Protein AF-A0A5J5CGX6-F1 (afdb_monomer_lite)

Secondary structure (DSSP, 8-state):
------S-TTEEEEEE-SSTT-EE-TT-------------S-S-EEEEE--SHHHHHHHHHHHHH-TT-EEEEEESSSSS-THHHH------TT--S------TTTTSTT---HHHHHHHHTT-GGGTT------SSEEEEE--SHHHHHHHHHHHS-HHHHTTSS--HHHHHHHHT----EEEEE-SS-GGG--PPP-

Sequence (199 aa):
MSGHKMMFSGLKLWTKGRSSHAWINPFHNGRNGRGKASFSTRSPKVCIVGSGPAAFYTAQSLLKARQDVEVDLYERLPVPFGLVRFGVAPDHPEVKGNRSMGVPGEDLAGVYSAKDFVGWYNGLPSCRELSPDLSCETAVILGQGNVALDVARVLLSPIDILKKTDITQPALEALAESRVRRVLVVGRRGPMQVACTIK

Radius of gyration: 21.14 Å; chains: 1; bounding box: 53×50×61 Å

pLDDT: mean 74.1, std 19.58, range [27.45, 97.81]

InterPro domains:
  IPR036188 FAD/NAD(P)-binding domain superfamily [G3DSA:3.50.50.60] (82-199)
  IPR036188 FAD/NAD(P)-binding domain superfamily [SSF51905] (37-97)
  IPR036188 FAD/NAD(P)-binding domain superfamily [SSF51905] (98-199)
  IPR055275 Ferredoxin-NADP reductase-like [PTHR48467] (97-199)

Structure (mmCIF, N/CA/C/O backbone):
data_AF-A0A5J5CGX6-F1
#
_entry.id   AF-A0A5J5CGX6-F1
#
loop_
_atom_site.group_PDB
_atom_site.id
_atom_site.type_symbol
_atom_site.label_atom_id
_atom_site.label_alt_id
_atom_site.label_comp_id
_atom_site.label_asym_id
_atom_site.label_entity_id
_atom_site.label_seq_id
_atom_site.pdbx_PDB_ins_code
_atom_site.Cartn_x
_atom_site.Cartn_y
_atom_site.Cartn_z
_atom_site.occupancy
_atom_site.B_iso_or_equiv
_atom_site.auth_seq_id
_atom_site.auth_comp_id
_atom_site.auth_asym_id
_atom_site.auth_atom_id
_atom_site.pdbx_PDB_model_num
ATOM 1 N N . MET A 1 1 ? -33.792 20.576 7.437 1.00 31.97 1 MET A N 1
ATOM 2 C CA . MET A 1 1 ? -33.132 19.310 7.044 1.00 31.97 1 MET A CA 1
ATOM 3 C C . MET A 1 1 ? -32.108 18.969 8.113 1.00 31.97 1 MET A C 1
ATOM 5 O O . MET A 1 1 ? -31.345 19.838 8.509 1.00 31.97 1 MET A O 1
ATOM 9 N N . SER A 1 2 ? -32.227 17.768 8.674 1.00 29.77 2 SER A N 1
ATOM 10 C CA . SER A 1 2 ? -31.615 17.315 9.929 1.00 29.77 2 SER A CA 1
ATOM 11 C C . SER A 1 2 ? -30.082 17.338 9.894 1.00 29.77 2 SER A C 1
ATOM 13 O O . SER A 1 2 ? -29.474 16.706 9.034 1.00 29.77 2 SER A O 1
ATOM 15 N N . GLY A 1 3 ? -29.462 18.057 10.833 1.00 27.45 3 GLY A N 1
ATOM 16 C CA . GLY A 1 3 ? -28.023 17.999 11.069 1.00 27.45 3 GLY A CA 1
ATOM 17 C C . GLY A 1 3 ? -27.669 16.731 11.841 1.00 27.45 3 GLY A C 1
ATOM 18 O O . GLY A 1 3 ? -28.131 16.536 12.966 1.00 27.45 3 GLY A O 1
ATOM 19 N N . HIS A 1 4 ? -26.834 15.871 11.257 1.00 28.92 4 HIS A N 1
ATOM 20 C CA . HIS A 1 4 ? -26.222 14.756 11.974 1.00 28.92 4 HIS A CA 1
ATOM 21 C C . HIS A 1 4 ? -25.326 15.293 13.100 1.00 28.92 4 HIS A C 1
ATOM 23 O O . HIS A 1 4 ? -24.170 15.658 12.900 1.00 28.92 4 HIS A O 1
ATOM 29 N N . LYS A 1 5 ? -25.878 15.338 14.313 1.00 29.94 5 LYS A N 1
ATOM 30 C CA . LYS A 1 5 ? -25.134 15.521 15.559 1.00 29.94 5 LYS A CA 1
ATOM 31 C C . LYS A 1 5 ? -24.225 14.295 15.726 1.00 29.94 5 LYS A C 1
ATOM 33 O O . LYS A 1 5 ? -24.731 13.182 15.853 1.00 29.94 5 LYS A O 1
ATOM 38 N N . MET A 1 6 ? -22.903 14.476 15.661 1.00 32.50 6 MET A N 1
ATOM 39 C CA . MET A 1 6 ? -21.942 13.380 15.857 1.00 32.50 6 MET A CA 1
ATOM 40 C C . MET A 1 6 ? -22.220 12.648 17.182 1.00 32.50 6 MET A C 1
ATOM 42 O O . MET A 1 6 ? -22.279 13.273 18.239 1.00 32.50 6 MET A O 1
ATOM 46 N N . MET A 1 7 ? -22.374 11.322 17.119 1.00 38.66 7 MET A N 1
ATOM 47 C CA . MET A 1 7 ? -22.783 10.423 18.214 1.00 38.66 7 MET A CA 1
ATOM 48 C C . MET A 1 7 ? -21.702 10.156 19.291 1.00 38.66 7 MET A C 1
ATOM 50 O O . MET A 1 7 ? -21.688 9.085 19.888 1.00 38.66 7 MET A O 1
ATOM 54 N N . PHE A 1 8 ? -20.778 11.083 19.562 1.00 50.69 8 PHE A N 1
ATOM 55 C CA . PHE A 1 8 ? -19.625 10.809 20.439 1.00 50.69 8 PHE A CA 1
ATOM 56 C C . PHE A 1 8 ? -19.404 11.880 21.517 1.00 50.69 8 PHE A C 1
ATOM 58 O O . PHE A 1 8 ? -18.313 12.436 21.643 1.00 50.69 8 PHE A O 1
ATOM 65 N N . SER A 1 9 ? -20.424 12.184 22.324 1.00 52.06 9 SER A N 1
ATOM 66 C CA . SER A 1 9 ? -20.197 12.922 23.574 1.00 52.06 9 SER A CA 1
ATOM 67 C C . SER A 1 9 ? -19.372 12.049 24.531 1.00 52.06 9 SER A C 1
ATOM 69 O O . SER A 1 9 ? -19.852 10.999 24.942 1.00 52.06 9 SER A O 1
ATOM 71 N N . GLY A 1 10 ? -18.141 12.460 24.856 1.00 58.56 10 GLY A N 1
ATOM 72 C CA . GLY A 1 10 ? -17.255 11.755 25.804 1.00 58.56 10 GLY A CA 1
ATOM 73 C C . GLY A 1 10 ? -15.971 11.159 25.208 1.00 58.56 10 GLY A C 1
ATOM 74 O O . GLY A 1 10 ? -15.109 10.712 25.961 1.00 58.56 10 GLY A O 1
ATOM 75 N N . LEU A 1 11 ? -15.807 11.195 23.879 1.00 67.12 11 LEU A N 1
ATOM 76 C CA . LEU A 1 11 ? -14.600 10.731 23.188 1.00 67.12 11 LEU A CA 1
ATOM 77 C C . LEU A 1 11 ? -13.639 11.895 22.918 1.00 67.12 11 LEU A C 1
ATOM 79 O O . LEU A 1 11 ? -14.036 12.894 22.314 1.00 67.12 11 LEU A O 1
ATOM 83 N N . LYS A 1 12 ? -12.363 11.758 23.287 1.00 81.44 12 LYS A N 1
ATOM 84 C CA . LYS A 1 12 ? -11.302 12.692 22.875 1.00 81.44 12 LYS A CA 1
ATOM 85 C C . LYS A 1 12 ? -10.223 11.923 22.121 1.00 81.44 12 LYS A C 1
ATOM 87 O O . LYS A 1 12 ? -9.732 10.907 22.597 1.00 81.44 12 LYS A O 1
ATOM 92 N N . LEU A 1 13 ? -9.853 12.399 20.936 1.00 71.56 13 LEU A N 1
ATOM 93 C CA . LEU A 1 13 ? -8.743 11.848 20.160 1.00 71.56 13 LEU A CA 1
ATOM 94 C C . LEU A 1 13 ? -7.539 12.774 20.303 1.00 71.56 13 LEU A C 1
ATOM 96 O O . LEU A 1 13 ? -7.670 13.981 20.138 1.00 71.56 13 LEU A O 1
ATOM 100 N N . TRP A 1 14 ? -6.371 12.200 20.541 1.00 74.25 14 TRP A N 1
ATOM 101 C CA . TRP A 1 14 ? -5.095 12.886 20.647 1.00 74.25 14 TRP A CA 1
ATOM 102 C C . TRP A 1 14 ? -4.144 12.325 19.592 1.00 74.25 14 TRP A C 1
ATOM 104 O O . TRP A 1 14 ? -3.869 11.129 19.578 1.00 74.25 14 TRP A O 1
ATOM 114 N N . THR A 1 15 ? -3.631 13.174 18.707 1.00 62.50 15 THR A N 1
ATOM 115 C CA . THR A 1 15 ? -2.651 12.802 17.679 1.00 62.50 15 THR A CA 1
ATOM 116 C C . THR A 1 15 ? -1.306 13.467 17.957 1.00 62.50 15 THR A C 1
ATOM 118 O O . THR A 1 15 ? -1.224 14.489 18.651 1.00 62.50 15 THR A O 1
ATOM 121 N N . LYS A 1 16 ? -0.216 12.891 17.443 1.00 66.69 16 LYS A N 1
ATOM 122 C CA . LYS A 1 16 ? 1.119 13.484 17.598 1.00 66.69 16 LYS A CA 1
ATOM 123 C C . LYS A 1 16 ? 1.244 14.772 16.769 1.00 66.69 16 LYS A C 1
ATOM 125 O O . LYS A 1 16 ? 1.042 14.759 15.554 1.00 66.69 16 LYS A O 1
ATOM 130 N N . GLY A 1 17 ? 1.604 15.878 17.422 1.00 54.25 17 GLY A N 1
ATOM 131 C CA . GLY A 1 17 ? 1.896 17.159 16.779 1.00 54.25 17 GLY A CA 1
ATOM 132 C C . GLY A 1 17 ? 3.245 17.180 16.051 1.00 54.25 17 GLY A C 1
ATOM 133 O O . GLY A 1 17 ? 4.057 16.265 16.176 1.00 54.25 17 GLY A O 1
ATOM 134 N N . ARG A 1 18 ? 3.512 18.253 15.287 1.00 48.41 18 ARG A N 1
ATOM 135 C CA . ARG A 1 18 ? 4.768 18.415 14.520 1.00 48.41 18 ARG A CA 1
ATOM 136 C C . ARG A 1 18 ? 6.030 18.484 15.399 1.00 48.41 18 ARG A C 1
ATOM 138 O O . ARG A 1 18 ? 7.116 18.226 14.897 1.00 48.41 18 ARG A O 1
ATOM 145 N N . SER A 1 19 ? 5.906 18.795 16.690 1.00 45.09 19 SER A N 1
ATOM 146 C CA . SER A 1 19 ? 7.000 18.753 17.667 1.00 45.09 19 SER A CA 1
ATOM 147 C C . SER A 1 19 ? 6.942 17.464 18.496 1.00 45.09 19 SER A C 1
ATOM 149 O O . SER A 1 19 ? 5.875 17.011 18.905 1.00 45.09 19 SER A O 1
ATOM 151 N N . SER A 1 20 ? 8.105 16.867 18.767 1.00 48.84 20 SER A N 1
ATOM 152 C CA . SER A 1 20 ? 8.271 15.530 19.367 1.00 48.84 20 SER A CA 1
ATOM 153 C C . SER A 1 20 ? 7.622 15.320 20.746 1.00 48.84 20 SER A C 1
ATOM 155 O O . SER A 1 20 ? 7.517 14.173 21.172 1.00 48.84 20 SER A O 1
ATOM 157 N N . HIS A 1 21 ? 7.139 16.382 21.401 1.00 46.12 21 HIS A N 1
ATOM 158 C CA . HIS A 1 21 ? 6.630 16.369 22.777 1.00 46.12 21 HIS A CA 1
ATOM 159 C C . HIS A 1 21 ? 5.179 16.873 22.938 1.00 46.12 21 HIS A C 1
ATOM 161 O O . HIS A 1 21 ? 4.711 16.993 24.068 1.00 46.12 21 HIS A O 1
ATOM 167 N N . ALA A 1 22 ? 4.454 17.180 21.853 1.00 53.59 22 ALA A N 1
ATOM 168 C CA . ALA A 1 22 ? 3.103 17.747 21.938 1.00 53.59 22 ALA A CA 1
ATOM 169 C C . ALA A 1 22 ? 2.030 16.813 21.350 1.00 53.59 22 ALA A C 1
ATOM 171 O O . ALA A 1 22 ? 2.110 16.413 20.189 1.00 53.59 22 ALA A O 1
ATOM 172 N N . TRP A 1 23 ? 1.003 16.508 22.148 1.00 51.25 23 TRP A N 1
ATOM 173 C CA . TRP A 1 23 ? -0.226 15.836 21.713 1.00 51.25 23 TRP A CA 1
ATOM 174 C C . TRP A 1 23 ? -1.298 16.882 21.406 1.00 51.25 23 TRP A C 1
ATOM 176 O O . TRP A 1 23 ? -1.503 17.804 22.194 1.00 51.25 23 TRP A O 1
ATOM 186 N N . ILE A 1 24 ? -1.973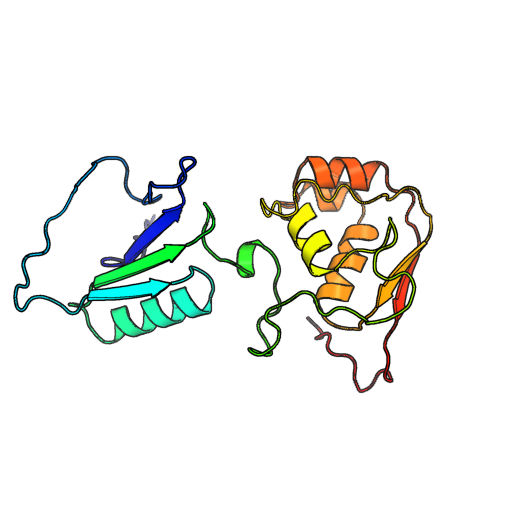 16.752 20.266 1.00 67.31 24 ILE A N 1
ATOM 187 C CA . ILE A 1 24 ? -2.980 17.707 19.790 1.00 67.31 24 ILE A CA 1
ATOM 188 C C . ILE A 1 24 ? -4.318 16.983 19.679 1.00 67.31 24 ILE A C 1
ATOM 190 O O . ILE A 1 24 ? -4.365 15.864 19.176 1.00 67.31 24 ILE A O 1
ATOM 194 N N . ASN A 1 25 ? -5.407 17.612 20.122 1.00 65.19 25 ASN A N 1
ATOM 195 C CA . ASN A 1 25 ? -6.752 17.118 19.845 1.00 65.19 25 ASN A CA 1
ATOM 196 C C . ASN A 1 25 ? -7.273 17.770 18.552 1.00 65.19 25 ASN A C 1
ATOM 198 O O . ASN A 1 25 ? -7.627 18.950 18.584 1.00 65.19 25 ASN A O 1
ATOM 202 N N . PRO A 1 26 ? -7.332 17.048 17.415 1.00 57.44 26 PRO A N 1
ATOM 203 C CA . PRO A 1 26 ? -7.753 17.624 16.138 1.00 57.44 26 PRO A CA 1
ATOM 204 C C . PRO A 1 26 ? -9.236 18.032 16.117 1.00 57.44 26 PRO A C 1
ATOM 206 O O . PRO A 1 26 ? -9.649 18.757 15.218 1.00 57.44 26 PRO A O 1
ATOM 209 N N . PHE A 1 27 ? -10.031 17.610 17.108 1.00 55.41 27 PHE A N 1
ATOM 210 C CA . PHE A 1 27 ? -11.445 17.966 17.256 1.00 55.41 27 PHE A CA 1
ATOM 211 C C . PHE A 1 27 ? -11.692 19.097 18.273 1.00 55.41 27 PHE A C 1
ATOM 213 O O . PHE A 1 27 ? -12.844 19.411 18.584 1.00 55.41 27 PHE A O 1
ATOM 220 N N . HIS A 1 28 ? -10.637 19.726 18.807 1.00 50.84 28 HIS A N 1
ATOM 221 C CA . HIS A 1 28 ? -10.753 20.864 19.721 1.00 50.84 28 HIS A CA 1
ATOM 222 C C . HIS A 1 28 ? -9.819 22.008 19.334 1.00 50.84 28 HIS A C 1
ATOM 224 O O . HIS A 1 28 ? -8.596 21.898 19.406 1.00 50.84 28 HIS A O 1
ATOM 230 N N . ASN A 1 29 ? -10.412 23.147 18.975 1.00 39.41 29 ASN A N 1
ATOM 231 C CA . ASN A 1 29 ? -9.676 24.365 18.680 1.00 39.41 29 ASN A CA 1
ATOM 232 C C . ASN A 1 29 ? -9.398 25.119 19.997 1.00 39.41 29 ASN A C 1
ATOM 234 O O . ASN A 1 29 ? -10.284 25.767 20.546 1.00 39.41 29 ASN A O 1
ATOM 238 N N . GLY A 1 30 ? -8.168 25.004 20.509 1.00 43.78 30 GLY A N 1
ATOM 239 C CA . GLY A 1 30 ? -7.602 25.894 21.529 1.00 43.78 30 GLY A CA 1
ATOM 240 C C . GLY A 1 30 ? -7.917 25.578 22.999 1.00 43.78 30 GLY A C 1
ATOM 241 O O . GLY A 1 30 ? -8.998 25.876 23.493 1.00 43.78 30 GLY A O 1
ATOM 242 N N . ARG A 1 31 ? -6.905 25.073 23.725 1.00 39.53 31 ARG A N 1
ATOM 243 C CA . ARG A 1 31 ? -6.413 25.563 25.038 1.00 39.53 31 ARG A CA 1
ATOM 244 C C . ARG A 1 31 ? -5.344 24.604 25.577 1.00 39.53 31 ARG A C 1
ATOM 246 O O . ARG A 1 31 ? -5.620 23.445 25.871 1.00 39.53 31 ARG A O 1
ATOM 253 N N . ASN A 1 32 ? -4.120 25.111 25.729 1.00 46.06 32 ASN A N 1
ATOM 254 C CA . ASN A 1 32 ? -3.045 24.456 26.473 1.00 46.06 32 ASN A CA 1
ATOM 255 C C . ASN A 1 32 ? -3.463 24.299 27.942 1.00 46.06 32 ASN A C 1
ATOM 257 O O . ASN A 1 32 ? -3.601 25.296 28.648 1.00 46.06 32 ASN A O 1
ATOM 261 N N . GLY A 1 33 ? -3.636 23.064 28.413 1.00 39.75 33 GLY A N 1
ATOM 262 C CA . GLY A 1 33 ? -3.925 22.763 29.814 1.00 39.75 33 GLY A CA 1
ATOM 263 C C . GLY A 1 33 ? -2.958 21.721 30.361 1.00 39.75 33 GLY A C 1
ATOM 264 O O . GLY A 1 33 ? -3.147 20.529 30.143 1.00 39.75 33 GLY A O 1
ATOM 265 N N . ARG A 1 34 ? -1.929 22.157 31.099 1.00 46.66 34 ARG A N 1
ATOM 266 C CA . ARG A 1 34 ? -1.162 21.277 31.996 1.00 46.66 34 ARG A CA 1
ATOM 267 C C . ARG A 1 34 ? -2.054 20.945 33.198 1.00 46.66 34 ARG A C 1
ATOM 269 O O . ARG A 1 34 ? -2.210 21.776 34.087 1.00 46.66 34 ARG A O 1
ATOM 276 N N . GLY A 1 35 ? -2.670 19.765 33.211 1.00 36.88 35 GLY A N 1
ATOM 277 C CA . GLY A 1 35 ? -3.506 19.300 34.322 1.00 36.88 35 GLY A CA 1
ATOM 278 C C . GLY A 1 35 ? -2.712 18.459 35.321 1.00 36.88 35 GLY A C 1
ATOM 279 O O . GLY A 1 35 ? -2.251 17.375 34.978 1.00 36.88 35 GLY A O 1
ATOM 280 N N . LYS A 1 36 ? -2.569 18.949 36.559 1.00 39.31 36 LYS A N 1
ATOM 281 C CA . LYS A 1 36 ? -2.162 18.147 37.725 1.00 39.31 36 LYS A CA 1
ATOM 282 C C . LYS A 1 36 ? -3.266 17.125 38.029 1.00 39.31 36 LYS A C 1
ATOM 284 O O . LYS A 1 36 ? -4.434 17.502 38.096 1.00 39.31 36 LYS A O 1
ATOM 289 N N . ALA A 1 37 ? -2.910 15.855 38.211 1.00 37.34 37 ALA A N 1
ATOM 290 C CA . ALA A 1 37 ? -3.866 14.805 38.549 1.00 37.34 37 ALA A CA 1
ATOM 291 C C . ALA A 1 37 ? -4.336 14.957 40.007 1.00 37.34 37 ALA A C 1
ATOM 293 O O . ALA A 1 37 ? -3.553 14.768 40.934 1.00 37.34 37 ALA A O 1
ATOM 294 N N . SER A 1 38 ? -5.611 15.296 40.207 1.00 40.38 38 SER A N 1
ATOM 295 C CA . SER A 1 38 ? -6.323 15.036 41.459 1.00 40.38 38 SER A CA 1
ATOM 296 C C . SER A 1 38 ? -7.201 13.801 41.259 1.00 40.38 38 SER A C 1
ATOM 298 O O . SER A 1 38 ? -8.022 13.744 40.340 1.00 40.38 38 SER A O 1
ATOM 300 N N . PHE A 1 39 ? -7.005 12.776 42.087 1.00 40.81 39 PHE A N 1
ATOM 301 C CA . PHE A 1 39 ? -7.843 11.581 42.061 1.00 40.81 39 PHE A CA 1
ATOM 302 C C . PHE A 1 39 ? -9.124 11.858 42.849 1.00 40.81 39 PHE A C 1
ATOM 304 O O . PHE A 1 39 ? -9.168 11.764 44.070 1.00 40.81 39 PHE A O 1
ATOM 311 N N . SER A 1 40 ? -10.163 12.258 42.122 1.00 48.97 40 SER A N 1
ATOM 312 C CA . SER A 1 40 ? -11.548 12.257 42.588 1.00 48.97 40 SER A CA 1
ATOM 313 C C . SER A 1 40 ? -12.205 10.939 42.167 1.00 48.97 40 SER A C 1
ATOM 315 O O . SER A 1 40 ? -11.888 10.413 41.103 1.00 48.97 40 SER A O 1
ATOM 317 N N . THR A 1 41 ? -13.140 10.427 42.970 1.00 56.03 41 THR A N 1
ATOM 318 C CA . THR A 1 41 ? -13.971 9.224 42.742 1.00 56.03 41 THR A CA 1
ATOM 319 C C . THR A 1 41 ? -14.958 9.346 41.559 1.00 56.03 41 THR A C 1
ATOM 321 O O . THR A 1 41 ? -16.068 8.825 41.593 1.00 56.03 41 THR A O 1
ATOM 324 N N . ARG A 1 42 ? -14.578 10.065 40.499 1.00 63.16 42 ARG A N 1
ATOM 325 C CA . ARG A 1 42 ? -15.402 10.459 39.350 1.00 63.16 42 ARG A CA 1
ATOM 326 C C . ARG A 1 42 ? -15.128 9.557 38.149 1.00 63.16 42 ARG A C 1
ATOM 328 O O . ARG A 1 42 ? -13.960 9.353 37.843 1.00 63.16 42 ARG A O 1
ATOM 335 N N . SER A 1 43 ? -16.201 9.104 37.484 1.00 66.88 43 SER A N 1
ATOM 336 C CA . SER A 1 43 ? -16.277 8.666 36.070 1.00 66.88 43 SER A CA 1
ATOM 337 C C . SER A 1 43 ? -15.060 7.881 35.543 1.00 66.88 43 SER A C 1
ATOM 339 O O . SER A 1 43 ? -14.011 8.494 35.319 1.00 66.88 43 SER A O 1
ATOM 341 N N . PRO A 1 44 ? -15.160 6.560 35.287 1.00 79.81 44 PRO A N 1
ATOM 342 C CA . PRO A 1 44 ? -14.024 5.768 34.819 1.00 79.81 44 PRO A CA 1
ATOM 343 C C . PRO A 1 44 ? -13.371 6.400 33.582 1.00 79.81 44 PRO A C 1
ATOM 345 O O . PRO A 1 44 ? -14.047 6.686 32.596 1.00 79.81 44 PRO A O 1
ATOM 348 N N . LYS A 1 45 ? -12.055 6.624 33.640 1.00 86.00 45 LYS A N 1
ATOM 349 C CA . LYS A 1 45 ? -11.275 7.165 32.522 1.00 86.00 45 LYS A CA 1
ATOM 350 C C . LYS A 1 45 ? -10.498 6.046 31.859 1.00 86.00 45 LYS A C 1
ATOM 352 O O . LYS A 1 45 ? -9.685 5.393 32.512 1.00 86.00 45 LYS A O 1
ATOM 357 N N . VAL A 1 46 ? -10.739 5.830 30.573 1.00 87.12 46 VAL A N 1
ATOM 358 C CA . VAL A 1 46 ? -10.096 4.773 29.794 1.00 87.12 46 VAL A CA 1
ATOM 359 C C . VAL A 1 46 ? -9.237 5.400 28.705 1.00 87.12 46 VAL A C 1
ATOM 361 O O . VAL A 1 46 ? -9.715 6.185 27.892 1.00 87.12 46 VAL A O 1
ATOM 364 N N . CYS A 1 47 ? -7.960 5.026 28.679 1.00 88.62 47 CYS A N 1
ATOM 365 C CA . CYS A 1 47 ? -7.033 5.390 27.615 1.00 88.62 47 CYS A CA 1
ATOM 366 C C . CYS A 1 47 ? -6.902 4.222 26.630 1.00 88.62 47 CYS A C 1
ATOM 368 O O . CYS A 1 47 ? -6.623 3.093 27.036 1.00 88.62 47 CYS A O 1
ATOM 370 N N . ILE A 1 48 ? -7.089 4.495 25.340 1.00 83.31 48 ILE A N 1
ATOM 371 C CA . ILE A 1 48 ? -6.906 3.537 24.249 1.00 83.31 48 ILE A CA 1
ATOM 372 C C . ILE A 1 48 ? -5.720 3.997 23.399 1.00 83.31 48 ILE A C 1
ATOM 374 O O . ILE A 1 48 ? -5.711 5.106 22.868 1.00 83.31 48 ILE A O 1
ATOM 378 N N . VAL A 1 49 ? -4.712 3.138 23.248 1.00 84.25 49 VAL A N 1
ATOM 379 C CA . VAL A 1 49 ? -3.528 3.422 22.424 1.00 84.25 49 VAL A CA 1
ATOM 380 C C . VAL A 1 49 ? -3.742 2.878 21.009 1.00 84.25 49 VAL A C 1
ATOM 382 O O . VAL A 1 49 ? -3.841 1.670 20.801 1.00 84.25 49 VAL A O 1
ATOM 385 N N . GLY A 1 50 ? -3.784 3.786 20.038 1.00 76.88 50 GLY A N 1
ATOM 386 C CA . GLY A 1 50 ? -4.126 3.563 18.635 1.00 76.88 50 GLY A CA 1
ATOM 387 C C . GLY A 1 50 ? -5.514 4.108 18.285 1.00 76.88 50 GLY A C 1
ATOM 388 O O . GLY A 1 50 ? -6.399 4.186 19.130 1.00 76.88 50 GLY A O 1
ATOM 389 N N . SER A 1 51 ? -5.719 4.468 17.017 1.00 78.31 51 SER A N 1
ATOM 390 C CA . SER A 1 51 ? -7.001 4.980 16.498 1.00 78.31 51 SER A CA 1
ATOM 391 C C . SER A 1 51 ? -7.495 4.229 15.253 1.00 78.31 51 SER A C 1
ATOM 393 O O . SER A 1 51 ? -8.186 4.780 14.399 1.00 78.31 51 SER A O 1
ATOM 395 N N . GLY A 1 52 ? -7.130 2.951 15.124 1.00 75.75 52 GLY A N 1
ATOM 396 C CA . GLY A 1 52 ? -7.678 2.051 14.103 1.00 75.75 52 GLY A CA 1
ATOM 397 C C . GLY A 1 52 ? -9.074 1.507 14.460 1.00 75.75 52 GLY A C 1
ATOM 398 O O . GLY A 1 52 ? -9.610 1.837 15.520 1.00 75.75 52 GLY A O 1
ATOM 399 N N . PRO A 1 53 ? -9.654 0.617 13.631 1.00 73.12 53 PRO A N 1
ATOM 400 C CA . PRO A 1 53 ? -10.985 0.040 13.858 1.00 73.12 53 PRO A CA 1
ATOM 401 C C . PRO A 1 53 ? -11.177 -0.556 15.246 1.00 73.12 53 PRO A C 1
ATOM 403 O O . PRO A 1 53 ? -12.156 -0.244 15.911 1.00 73.12 53 PRO A O 1
ATOM 406 N N . ALA A 1 54 ? -10.214 -1.355 15.717 1.00 71.62 54 ALA A N 1
ATOM 407 C CA . ALA A 1 54 ? -10.283 -1.976 17.037 1.00 71.62 54 ALA A CA 1
ATOM 408 C C . ALA A 1 54 ? -10.420 -0.933 18.159 1.00 71.62 54 ALA A C 1
ATOM 410 O O . ALA A 1 54 ? -11.232 -1.106 19.060 1.00 71.62 54 ALA A O 1
ATOM 411 N N . ALA A 1 55 ? -9.693 0.185 18.077 1.00 75.75 55 ALA A N 1
ATOM 412 C CA . ALA A 1 55 ? -9.783 1.258 19.062 1.00 75.75 55 ALA A CA 1
ATOM 413 C C . ALA A 1 55 ? -11.156 1.941 19.047 1.00 75.75 55 ALA A C 1
ATOM 415 O O . ALA A 1 55 ? -11.746 2.162 20.103 1.00 75.75 55 ALA A O 1
ATOM 416 N N . PHE A 1 56 ? -11.694 2.222 17.856 1.00 79.38 56 PHE A N 1
ATOM 417 C CA . PHE A 1 56 ? -13.026 2.808 17.709 1.00 79.38 56 PHE A CA 1
ATOM 418 C C . PHE A 1 56 ? -14.143 1.858 18.164 1.00 79.38 56 PHE A C 1
ATOM 420 O O . PHE A 1 56 ? -15.068 2.306 18.839 1.00 79.38 56 PHE A O 1
ATOM 427 N N . TYR A 1 57 ? -14.053 0.558 17.866 1.00 80.69 57 TYR A N 1
ATOM 428 C CA . TYR A 1 57 ? -15.020 -0.437 18.342 1.00 80.69 57 TYR A CA 1
ATOM 429 C C . TYR A 1 57 ? -14.974 -0.605 19.864 1.00 80.69 57 TYR A C 1
ATOM 431 O O . TYR A 1 57 ? -16.027 -0.655 20.504 1.00 80.69 57 TYR A O 1
ATOM 439 N N . THR A 1 58 ? -13.780 -0.620 20.462 1.00 80.56 58 THR A N 1
ATOM 440 C CA . THR A 1 58 ? -13.615 -0.636 21.923 1.00 80.56 58 THR A CA 1
ATOM 441 C C . THR A 1 58 ? -14.206 0.622 22.555 1.00 80.56 58 THR A C 1
ATOM 443 O O . THR A 1 58 ? -15.004 0.521 23.485 1.00 80.56 58 THR A O 1
ATOM 446 N N . ALA A 1 59 ? -13.897 1.807 22.017 1.00 84.44 59 ALA A N 1
ATOM 447 C CA . ALA A 1 59 ? -14.444 3.070 22.506 1.00 84.44 59 ALA A CA 1
ATOM 448 C C . ALA A 1 59 ? -15.975 3.107 22.411 1.00 84.44 59 ALA A C 1
ATOM 450 O O . ALA A 1 59 ? -16.649 3.462 23.375 1.00 84.44 59 ALA A O 1
ATOM 451 N N . GLN A 1 60 ? -16.534 2.683 21.273 1.00 84.62 60 GLN A N 1
ATOM 452 C CA . GLN A 1 60 ? -17.979 2.613 21.077 1.00 84.62 60 GLN A CA 1
ATOM 453 C C . GLN A 1 60 ? -18.637 1.651 22.073 1.00 84.62 60 GLN A C 1
ATOM 455 O O . GLN A 1 60 ? -19.697 1.966 22.609 1.00 84.62 60 GLN A O 1
ATOM 460 N N . SER A 1 61 ? -18.024 0.496 22.330 1.00 86.38 61 SER A N 1
ATOM 461 C CA . SER A 1 61 ? -18.555 -0.494 23.272 1.00 86.38 61 SER A CA 1
ATOM 462 C C . SER A 1 61 ? -18.567 0.043 24.705 1.00 86.38 61 SER A C 1
ATOM 464 O O . SER A 1 61 ? -19.569 -0.104 25.401 1.00 86.38 61 SER A O 1
ATOM 466 N N . LEU A 1 62 ? -17.503 0.738 25.121 1.00 85.69 62 LEU A N 1
ATOM 467 C CA . LEU A 1 62 ? -17.415 1.376 26.438 1.00 85.69 62 LEU A CA 1
ATOM 468 C C . LEU A 1 62 ? -18.460 2.485 26.610 1.00 85.69 62 LEU A C 1
ATOM 470 O O . LEU A 1 62 ? -19.201 2.472 27.590 1.00 85.69 62 LEU A O 1
ATOM 474 N N . LEU A 1 63 ? -18.567 3.392 25.634 1.00 86.75 63 LEU A N 1
ATOM 475 C CA . LEU A 1 63 ? -19.526 4.504 25.658 1.00 86.75 63 LEU A CA 1
ATOM 476 C C . LEU A 1 63 ? -20.988 4.027 25.615 1.00 86.75 63 LEU A C 1
ATOM 478 O O . LEU A 1 63 ? -21.871 4.697 26.145 1.00 86.75 63 LEU A O 1
ATOM 482 N N . LYS A 1 64 ? -21.263 2.867 25.000 1.00 86.12 64 LYS A N 1
ATOM 483 C CA . LYS A 1 64 ? -22.589 2.226 25.041 1.00 86.12 64 LYS A CA 1
ATOM 484 C C . LYS A 1 64 ? -22.881 1.572 26.390 1.00 86.12 64 LYS A C 1
ATOM 486 O O . LYS A 1 64 ? -24.017 1.623 26.846 1.00 86.12 64 LYS A O 1
ATOM 491 N N . ALA A 1 65 ? -21.882 0.940 27.005 1.00 85.50 65 ALA A N 1
ATOM 492 C CA . ALA A 1 65 ? -22.046 0.234 28.272 1.00 85.50 65 ALA A CA 1
ATOM 493 C C . ALA A 1 65 ? -22.211 1.188 29.464 1.00 85.50 65 ALA A C 1
ATOM 495 O O . ALA A 1 65 ? -22.883 0.849 30.437 1.00 85.50 65 ALA A O 1
ATOM 496 N N . ARG A 1 66 ? -21.587 2.370 29.407 1.00 83.44 66 ARG A N 1
ATOM 497 C CA . ARG A 1 66 ? -21.591 3.353 30.491 1.00 83.44 66 ARG A CA 1
ATOM 498 C C . ARG A 1 66 ? -21.639 4.770 29.939 1.00 83.44 66 ARG A C 1
ATOM 500 O O . ARG A 1 66 ? -20.789 5.153 29.148 1.00 83.44 66 ARG A O 1
ATOM 507 N N . GLN A 1 67 ? -22.594 5.570 30.406 1.00 78.19 67 GLN A N 1
ATOM 508 C CA . GLN A 1 67 ? -22.700 6.983 30.013 1.00 78.19 67 GLN A CA 1
ATOM 509 C C . GLN A 1 67 ? -21.722 7.891 30.775 1.00 78.19 67 GLN A C 1
ATOM 511 O O . GLN A 1 67 ? -21.475 9.017 30.356 1.00 78.19 67 GLN A O 1
ATOM 516 N N . ASP A 1 68 ? -21.168 7.407 31.889 1.00 84.25 68 ASP A N 1
ATOM 517 C CA . ASP A 1 68 ? -20.239 8.129 32.760 1.00 84.25 68 ASP A CA 1
ATOM 518 C C . ASP A 1 68 ? -18.764 7.797 32.482 1.00 84.25 68 ASP A C 1
ATOM 520 O O . ASP A 1 68 ? -17.910 8.151 33.286 1.00 84.25 68 ASP A O 1
ATOM 524 N N . VAL A 1 69 ? -18.444 7.091 31.393 1.00 85.12 69 VAL A N 1
ATOM 525 C CA . VAL A 1 69 ? -17.057 6.769 31.023 1.00 85.12 69 VAL A CA 1
ATOM 526 C C . VAL A 1 69 ? -16.466 7.875 30.145 1.00 85.12 69 VAL A C 1
ATOM 528 O O . VAL A 1 69 ? -17.092 8.322 29.185 1.00 85.12 69 VAL A O 1
ATOM 531 N N . GLU A 1 70 ? -15.242 8.304 30.444 1.00 86.38 70 GLU A N 1
ATOM 532 C CA . GLU A 1 70 ? -14.456 9.164 29.551 1.00 86.38 70 GLU A CA 1
ATOM 533 C C . GLU A 1 70 ? -13.443 8.305 28.793 1.00 86.38 70 GLU A C 1
ATOM 535 O O . GLU A 1 70 ? -12.721 7.514 29.406 1.00 86.38 70 GLU A O 1
ATOM 540 N N . VAL A 1 71 ? -13.368 8.460 27.468 1.00 86.00 71 VAL A N 1
ATOM 541 C CA . VAL A 1 71 ? -12.448 7.679 26.631 1.00 86.00 71 VAL A CA 1
ATOM 542 C C . VAL A 1 71 ? -11.506 8.608 25.868 1.00 86.00 71 VAL A C 1
ATOM 544 O O . VAL A 1 71 ? -11.943 9.408 25.037 1.00 86.00 71 VAL A O 1
ATOM 547 N N . ASP A 1 72 ? -10.206 8.464 26.121 1.00 85.81 72 ASP A N 1
ATOM 548 C CA . ASP A 1 72 ? -9.135 9.149 25.396 1.00 85.81 72 ASP A CA 1
ATOM 549 C C . ASP A 1 72 ? -8.454 8.166 24.424 1.00 85.81 72 ASP A C 1
ATOM 551 O O . ASP A 1 72 ? -7.946 7.126 24.842 1.00 85.81 72 ASP A O 1
ATOM 555 N N . LEU A 1 73 ? -8.413 8.481 23.126 1.00 82.00 73 LEU A N 1
ATOM 556 C CA . LEU A 1 73 ? -7.653 7.728 22.117 1.00 82.00 73 LEU A CA 1
ATOM 557 C C . LEU A 1 73 ? -6.341 8.450 21.831 1.00 82.00 73 LEU A C 1
ATOM 559 O O . LEU A 1 73 ? -6.362 9.631 21.503 1.00 82.00 73 LEU A O 1
ATOM 563 N N . TYR A 1 74 ? -5.219 7.740 21.867 1.00 77.75 74 TYR A N 1
ATOM 564 C CA . TYR A 1 74 ? -3.903 8.282 21.527 1.00 77.75 74 TYR A CA 1
ATOM 565 C C . TYR A 1 74 ? -3.377 7.650 20.245 1.00 77.75 74 TYR A C 1
ATOM 567 O O . TYR A 1 74 ? -3.169 6.443 20.183 1.00 77.75 74 TYR A O 1
ATOM 575 N N . GLU A 1 75 ? -3.112 8.459 19.225 1.00 73.56 75 GLU A N 1
ATOM 576 C CA . GLU A 1 75 ? -2.617 8.014 17.926 1.00 73.56 75 GLU A CA 1
ATOM 577 C C . GLU A 1 75 ? -1.213 8.554 17.648 1.00 73.56 75 GLU A C 1
ATOM 579 O O . GLU A 1 75 ? -0.955 9.758 17.681 1.00 73.56 75 GLU A O 1
ATOM 584 N N . ARG A 1 76 ? -0.292 7.645 17.322 1.00 71.06 76 ARG A N 1
ATOM 585 C CA . ARG A 1 76 ? 1.090 7.991 16.978 1.00 71.06 76 ARG A CA 1
ATOM 586 C C . ARG A 1 76 ? 1.160 8.817 15.690 1.00 71.06 76 ARG A C 1
ATOM 588 O O . ARG A 1 76 ? 2.076 9.627 15.548 1.00 71.06 76 ARG A O 1
ATOM 595 N N . LEU A 1 77 ? 0.243 8.587 14.754 1.00 68.75 77 LEU A N 1
ATOM 596 C CA . LEU A 1 77 ? 0.114 9.339 13.508 1.00 68.75 77 LEU A CA 1
ATOM 597 C C . LEU A 1 77 ? -0.659 10.660 13.710 1.00 68.75 77 LEU A C 1
ATOM 599 O O . LEU A 1 77 ? -1.474 10.778 14.620 1.00 68.75 77 LEU A O 1
ATOM 603 N N . PRO A 1 78 ? -0.445 11.677 12.855 1.00 68.62 78 PRO A N 1
ATOM 604 C CA . PRO A 1 78 ? -1.178 12.944 12.945 1.00 68.62 78 PRO A CA 1
ATOM 605 C C . PRO A 1 78 ? -2.669 12.818 12.581 1.00 68.62 78 PRO A C 1
ATOM 607 O O . PRO A 1 78 ? -3.431 13.753 12.825 1.00 68.62 78 PRO A O 1
ATOM 610 N N . VAL A 1 79 ? -3.088 11.690 11.995 1.00 66.62 79 VAL A N 1
ATOM 611 C CA . VAL A 1 79 ? -4.455 11.434 11.518 1.00 66.62 79 VAL A CA 1
ATOM 612 C C . VAL A 1 79 ? -4.976 10.078 12.015 1.00 66.62 79 VAL A C 1
ATOM 614 O O . VAL A 1 79 ? -4.183 9.137 12.115 1.00 66.62 79 VAL A O 1
ATOM 617 N N . PRO A 1 80 ? -6.289 9.961 12.302 1.00 69.69 80 PRO A N 1
ATOM 618 C CA . PRO A 1 80 ? -6.883 8.722 12.795 1.00 69.69 80 PRO A CA 1
ATOM 619 C C . PRO A 1 80 ? -7.151 7.665 11.713 1.00 69.69 80 PRO A C 1
ATOM 621 O O . PRO A 1 80 ? -6.843 7.853 10.536 1.00 69.69 80 PRO A O 1
ATOM 624 N N . PHE A 1 81 ? -7.789 6.568 12.141 1.00 68.06 81 PHE A N 1
ATOM 625 C CA . PHE A 1 81 ? -8.342 5.453 11.355 1.00 68.06 81 PHE A CA 1
ATOM 626 C C . PHE A 1 81 ? -7.345 4.363 10.956 1.00 68.06 81 PHE A C 1
ATOM 628 O O . PHE A 1 81 ? -7.756 3.301 10.484 1.00 68.06 81 PHE A O 1
ATOM 635 N N . GLY A 1 82 ? -6.053 4.553 11.240 1.00 67.31 82 GLY A N 1
ATOM 636 C CA . GLY A 1 82 ? -5.028 3.519 11.088 1.00 67.31 82 GLY A CA 1
ATOM 637 C C . GLY A 1 82 ? -5.107 2.817 9.729 1.00 67.31 82 GLY A C 1
ATOM 638 O O . GLY A 1 82 ? -5.141 3.464 8.688 1.00 67.31 82 GLY A O 1
ATOM 639 N N . LEU A 1 83 ? -5.189 1.488 9.734 1.00 60.03 83 LEU A N 1
ATOM 640 C CA . LEU A 1 83 ? -5.266 0.663 8.523 1.00 60.03 83 LEU A CA 1
ATOM 641 C C . LEU A 1 83 ? -6.488 0.949 7.629 1.00 60.03 83 LEU A C 1
ATOM 643 O O . LEU A 1 83 ? -6.405 0.757 6.425 1.00 60.03 83 LEU A O 1
ATOM 647 N N . VAL A 1 84 ? -7.594 1.488 8.151 1.00 57.41 84 VAL A N 1
ATOM 648 C CA . VAL A 1 84 ? -8.712 1.917 7.281 1.00 57.41 84 VAL A CA 1
ATOM 649 C C . VAL A 1 84 ? -8.300 3.069 6.372 1.00 57.41 84 VAL A C 1
ATOM 651 O O . VAL A 1 84 ? -8.798 3.172 5.259 1.00 57.41 84 VAL A O 1
ATOM 654 N N . ARG A 1 85 ? -7.366 3.909 6.826 1.00 57.62 85 ARG A N 1
ATOM 655 C CA . ARG A 1 85 ? -6.817 5.022 6.047 1.00 57.62 85 ARG A CA 1
ATOM 656 C C . ARG A 1 85 ? -5.545 4.650 5.286 1.00 57.62 85 ARG A C 1
ATOM 658 O O . ARG A 1 85 ? -5.296 5.199 4.226 1.00 57.62 85 ARG A O 1
ATOM 665 N N . PHE A 1 86 ? -4.727 3.754 5.835 1.00 56.47 86 PHE A N 1
ATOM 666 C CA . PHE A 1 86 ? -3.381 3.480 5.322 1.00 56.47 86 PHE A CA 1
ATOM 667 C C . PHE A 1 86 ? -3.196 2.085 4.700 1.00 56.47 86 PHE A C 1
ATOM 669 O O . PHE A 1 86 ? -2.105 1.797 4.221 1.00 56.47 86 PHE A O 1
ATOM 676 N N . GLY A 1 87 ? -4.225 1.231 4.669 1.00 54.50 87 GLY A N 1
ATOM 677 C CA . GLY A 1 87 ? -4.219 -0.064 3.973 1.00 54.50 87 GLY A CA 1
ATOM 678 C C . GLY A 1 87 ? -4.995 -1.151 4.723 1.00 54.50 87 GLY A C 1
ATOM 679 O O . GLY A 1 87 ? -4.649 -1.490 5.852 1.00 54.50 87 GLY A O 1
ATOM 680 N N . VAL A 1 88 ? -6.035 -1.721 4.107 1.00 42.44 88 VAL A N 1
ATOM 681 C CA . VAL A 1 88 ? -6.902 -2.737 4.732 1.00 42.44 88 VAL A CA 1
ATOM 682 C C . VAL A 1 88 ? -6.468 -4.160 4.359 1.00 42.44 88 VAL A C 1
ATOM 684 O O . VAL A 1 88 ? -6.604 -4.568 3.212 1.00 42.44 88 VAL A O 1
ATOM 687 N N . ALA A 1 89 ? -6.075 -4.953 5.360 1.00 39.81 89 ALA A N 1
ATOM 688 C CA . ALA A 1 89 ? -6.735 -6.230 5.671 1.00 39.81 89 ALA A CA 1
ATOM 689 C C . ALA A 1 89 ? -6.589 -6.517 7.187 1.00 39.81 89 ALA A C 1
ATOM 691 O O . ALA A 1 89 ? -5.462 -6.509 7.691 1.00 39.81 89 ALA A O 1
ATOM 692 N N . PRO A 1 90 ? -7.699 -6.683 7.933 1.00 45.94 90 PRO A N 1
ATOM 693 C CA . PRO A 1 90 ? -7.728 -6.811 9.387 1.00 45.94 90 PRO A CA 1
ATOM 694 C C . PRO A 1 90 ? -7.917 -8.266 9.841 1.00 45.94 90 PRO A C 1
ATOM 696 O O . PRO A 1 90 ? -8.861 -8.572 10.562 1.00 45.94 90 PRO A O 1
ATOM 699 N N . ASP A 1 91 ? -7.028 -9.177 9.457 1.00 41.69 91 ASP A N 1
ATOM 700 C CA . ASP A 1 91 ? -7.171 -10.575 9.857 1.00 41.69 91 ASP A CA 1
ATOM 701 C C . ASP A 1 91 ? -5.779 -11.187 10.059 1.00 41.69 91 ASP A C 1
ATOM 703 O O . ASP A 1 91 ? -4.944 -11.142 9.158 1.00 41.69 91 ASP A O 1
ATOM 707 N N . HIS A 1 92 ? -5.560 -11.771 11.247 1.00 37.19 92 HIS A N 1
ATOM 708 C CA . HIS A 1 92 ? -4.317 -12.315 11.838 1.00 37.19 92 HIS A CA 1
ATOM 709 C C . HIS A 1 92 ? -3.516 -11.327 12.723 1.00 37.19 92 HIS A C 1
ATOM 711 O O . HIS A 1 92 ? -2.621 -10.628 12.241 1.00 37.19 92 HIS A O 1
ATOM 717 N N . PRO A 1 93 ? -3.777 -11.301 14.048 1.00 36.22 93 PRO A N 1
ATOM 718 C CA . PRO A 1 93 ? -3.111 -10.411 15.010 1.00 36.22 93 PRO A CA 1
ATOM 719 C C . PRO A 1 93 ? -1.612 -10.689 15.261 1.00 36.22 93 PRO A C 1
ATOM 721 O O . PRO A 1 93 ? -0.997 -9.964 16.042 1.00 36.22 93 PRO A O 1
ATOM 724 N N . GLU A 1 94 ? -0.992 -11.666 14.590 1.00 35.47 94 GLU A N 1
ATOM 725 C CA . GLU A 1 94 ? 0.400 -12.068 14.861 1.00 35.47 94 GLU A CA 1
ATOM 726 C C . GLU A 1 94 ? 1.462 -11.490 13.909 1.00 35.47 94 GLU A C 1
ATOM 728 O O . GLU A 1 94 ? 2.653 -11.648 14.156 1.00 35.47 94 GLU A O 1
ATOM 733 N N . VAL A 1 95 ? 1.100 -10.749 12.853 1.00 38.91 95 VAL A N 1
ATOM 734 C CA . VAL A 1 95 ? 2.100 -10.228 11.893 1.00 38.91 95 VAL A CA 1
ATOM 735 C C . VAL A 1 95 ? 2.360 -8.733 12.103 1.00 38.91 95 VAL A C 1
ATOM 737 O O . VAL A 1 95 ? 2.035 -7.880 11.276 1.00 38.91 95 VAL A O 1
ATOM 740 N N . LYS A 1 96 ? 2.972 -8.392 13.242 1.00 38.75 96 LYS A N 1
ATOM 741 C CA . LYS A 1 96 ? 3.567 -7.066 13.477 1.00 38.75 96 LYS A CA 1
ATOM 742 C C . LYS A 1 96 ? 4.979 -7.009 12.879 1.00 38.75 96 LYS A C 1
ATOM 744 O O . LYS A 1 96 ? 5.965 -7.080 13.596 1.00 38.75 96 LYS A O 1
ATOM 749 N N . GLY A 1 97 ? 5.071 -6.856 11.561 1.00 50.97 97 GLY A N 1
ATOM 750 C CA . GLY A 1 97 ? 6.337 -6.588 10.871 1.00 50.97 97 GLY A CA 1
ATOM 751 C C . GLY A 1 97 ? 6.248 -6.856 9.374 1.00 50.97 97 GLY A C 1
ATOM 752 O O . GLY A 1 97 ? 5.456 -7.697 8.949 1.00 50.97 97 GLY A O 1
ATOM 753 N N . ASN A 1 98 ? 7.047 -6.147 8.571 1.00 59.22 98 ASN A N 1
ATOM 754 C CA . ASN A 1 98 ? 7.389 -6.656 7.244 1.00 59.22 98 ASN A CA 1
ATOM 755 C C . ASN A 1 98 ? 8.037 -8.026 7.472 1.00 59.22 98 ASN A C 1
ATOM 757 O O . ASN A 1 98 ? 9.018 -8.125 8.207 1.00 59.22 98 ASN A O 1
ATOM 761 N N . ARG A 1 99 ? 7.444 -9.091 6.930 1.00 62.31 99 ARG A N 1
ATOM 762 C CA . ARG A 1 99 ? 8.070 -10.412 7.000 1.00 62.31 99 ARG A CA 1
ATOM 763 C C . ARG A 1 99 ? 9.222 -10.411 6.006 1.00 62.31 99 ARG A C 1
ATOM 765 O O . ARG A 1 99 ? 8.961 -10.329 4.810 1.00 62.31 99 ARG A O 1
ATOM 772 N N . SER A 1 100 ? 10.452 -10.468 6.514 1.00 74.12 100 SER A N 1
ATOM 773 C CA . SER A 1 100 ? 11.621 -10.778 5.689 1.00 74.12 100 SER A CA 1
ATOM 774 C C . SER A 1 100 ? 11.409 -12.147 5.042 1.00 74.12 100 SER A C 1
ATOM 776 O O . SER A 1 100 ? 10.785 -13.043 5.625 1.00 74.12 100 SER A O 1
ATOM 778 N N . MET A 1 101 ? 11.851 -12.266 3.796 1.00 75.31 101 MET A N 1
ATOM 779 C CA . MET A 1 101 ? 11.794 -13.511 3.045 1.00 75.31 101 MET A CA 1
ATOM 780 C C . MET A 1 101 ? 12.959 -14.431 3.405 1.00 75.31 101 MET A C 1
ATOM 782 O O . MET A 1 101 ? 12.829 -15.641 3.228 1.00 75.31 101 MET A O 1
ATOM 786 N N . GLY A 1 102 ? 14.065 -13.878 3.914 1.00 81.50 102 GLY A N 1
ATOM 787 C CA . GLY A 1 102 ? 15.268 -14.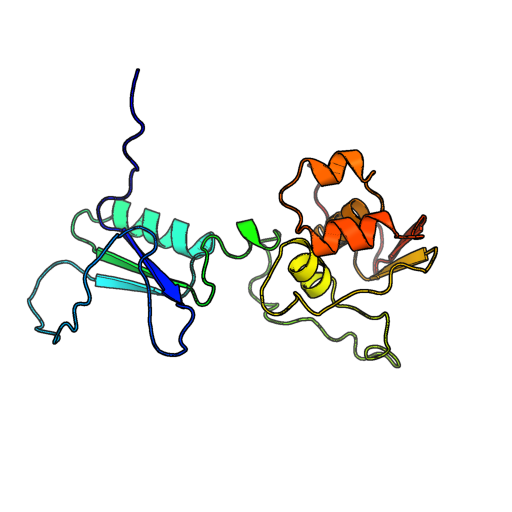628 4.260 1.00 81.50 102 GLY A CA 1
ATOM 788 C C . GLY A 1 102 ? 15.936 -15.248 3.035 1.00 81.50 102 GLY A C 1
ATOM 789 O O . GLY A 1 102 ? 16.518 -16.328 3.133 1.00 81.50 102 GLY A O 1
ATOM 790 N N . VAL A 1 103 ? 15.791 -14.616 1.866 1.00 80.75 103 VAL A N 1
ATOM 791 C CA . VAL A 1 103 ? 16.345 -15.096 0.593 1.00 80.75 103 VAL A CA 1
ATOM 792 C C . VAL A 1 103 ? 17.455 -14.167 0.106 1.00 80.75 103 VAL A C 1
ATOM 794 O O . VAL A 1 103 ? 17.372 -12.955 0.320 1.00 80.75 103 VAL A O 1
ATOM 797 N N . PRO A 1 104 ? 18.482 -14.694 -0.588 1.00 88.62 104 PRO A N 1
ATOM 798 C CA . PRO A 1 104 ? 19.519 -13.857 -1.178 1.00 88.62 104 PRO A CA 1
ATOM 799 C C . PRO A 1 104 ? 18.925 -12.770 -2.082 1.00 88.62 104 PRO A C 1
ATOM 801 O O . PRO A 1 104 ? 18.109 -13.060 -2.956 1.00 88.62 104 PRO A O 1
ATOM 804 N N . GLY A 1 105 ? 19.359 -11.525 -1.877 1.00 85.00 105 GLY A N 1
ATOM 805 C CA . GLY A 1 105 ? 18.932 -10.375 -2.674 1.00 85.00 105 GLY A CA 1
ATOM 806 C C . GLY A 1 105 ? 17.654 -9.676 -2.197 1.00 85.00 105 GLY A C 1
ATOM 807 O O . GLY A 1 105 ? 17.184 -8.781 -2.891 1.00 85.00 105 GLY A O 1
ATOM 808 N N . GLU A 1 106 ? 17.100 -10.032 -1.031 1.00 85.25 106 GLU A N 1
ATOM 809 C CA . GLU A 1 106 ? 15.903 -9.363 -0.490 1.00 85.25 106 GLU A CA 1
ATOM 810 C C . GLU A 1 106 ? 16.104 -7.875 -0.141 1.00 85.25 106 GLU A C 1
ATOM 812 O O . GLU A 1 106 ? 15.127 -7.134 -0.086 1.00 85.25 106 GLU A O 1
ATOM 817 N N . ASP A 1 107 ? 17.355 -7.435 0.022 1.00 87.25 107 ASP A N 1
ATOM 818 C CA . ASP A 1 107 ? 17.725 -6.043 0.319 1.00 87.25 107 ASP A CA 1
ATOM 819 C C . ASP A 1 107 ? 18.163 -5.245 -0.926 1.00 87.25 107 ASP A C 1
ATOM 821 O O . ASP A 1 107 ? 18.660 -4.122 -0.814 1.00 87.25 107 ASP A O 1
ATOM 825 N N . LEU A 1 108 ? 18.044 -5.823 -2.127 1.00 88.75 108 LEU A N 1
ATOM 826 C CA . LEU A 1 108 ? 18.420 -5.133 -3.363 1.00 88.75 108 LEU A CA 1
ATOM 827 C C . LEU A 1 108 ? 17.462 -3.978 -3.677 1.00 88.75 108 LEU A C 1
ATOM 829 O O . LEU A 1 108 ? 16.261 -4.034 -3.408 1.00 88.75 108 LEU A O 1
ATOM 833 N N . ALA A 1 109 ? 17.989 -2.942 -4.333 1.00 89.81 109 ALA A N 1
ATOM 834 C CA . ALA A 1 109 ? 17.165 -1.879 -4.898 1.00 89.81 109 ALA A CA 1
ATOM 835 C C . ALA A 1 109 ? 16.113 -2.468 -5.857 1.00 89.81 109 ALA A C 1
ATOM 837 O O . ALA A 1 109 ? 16.412 -3.364 -6.647 1.00 89.81 109 ALA A O 1
ATOM 838 N N . GLY A 1 110 ? 14.877 -1.975 -5.771 1.00 89.06 110 GLY A N 1
ATOM 839 C CA . GLY A 1 110 ? 13.735 -2.532 -6.502 1.00 89.06 110 GLY A CA 1
ATOM 840 C C . GLY A 1 110 ? 12.966 -3.619 -5.742 1.00 89.06 110 GLY A C 1
ATOM 841 O O . GLY A 1 110 ? 11.878 -4.000 -6.176 1.00 89.06 110 GLY A O 1
ATOM 842 N N . VAL A 1 111 ? 13.474 -4.095 -4.597 1.00 92.12 111 VAL A N 1
ATOM 843 C CA . VAL A 1 111 ? 12.735 -4.985 -3.693 1.00 92.12 111 VAL A CA 1
ATOM 844 C C . VAL A 1 111 ? 12.064 -4.155 -2.605 1.00 92.12 111 VAL A C 1
ATOM 846 O O . VAL A 1 111 ? 12.709 -3.430 -1.853 1.00 92.12 111 VAL A O 1
ATOM 849 N N . TYR A 1 112 ? 10.740 -4.268 -2.516 1.00 91.69 112 TYR A N 1
ATOM 850 C CA . TYR A 1 112 ? 9.935 -3.503 -1.569 1.00 91.69 112 TYR A CA 1
ATOM 851 C C . TYR A 1 112 ? 8.954 -4.414 -0.840 1.00 91.69 112 TYR A C 1
ATOM 853 O O . TYR A 1 112 ? 8.363 -5.325 -1.425 1.00 91.69 112 TYR A O 1
ATOM 861 N N . SER A 1 113 ? 8.692 -4.117 0.434 1.00 90.94 113 SER A N 1
ATOM 862 C CA . SER A 1 113 ? 7.515 -4.673 1.097 1.00 90.94 113 SER A CA 1
ATOM 863 C C . SER A 1 113 ? 6.256 -4.110 0.448 1.00 90.94 113 SER A C 1
ATOM 865 O O . SER A 1 113 ? 6.114 -2.895 0.293 1.00 90.94 113 SER A O 1
ATOM 867 N N . ALA A 1 114 ? 5.284 -4.981 0.167 1.00 86.94 114 ALA A N 1
ATOM 868 C CA . ALA A 1 114 ? 3.969 -4.553 -0.300 1.00 86.94 114 ALA A CA 1
ATOM 869 C C . ALA A 1 114 ? 3.343 -3.520 0.651 1.00 86.94 114 ALA A C 1
ATOM 871 O O . ALA A 1 114 ? 2.725 -2.561 0.206 1.00 86.94 114 ALA A O 1
ATOM 872 N N . LYS A 1 115 ? 3.556 -3.664 1.965 1.00 84.88 115 LYS A N 1
ATOM 873 C CA . LYS A 1 115 ? 3.040 -2.725 2.965 1.00 84.88 115 LYS A CA 1
ATOM 874 C C . LYS A 1 115 ? 3.676 -1.340 2.854 1.00 84.88 115 LYS A C 1
ATOM 876 O O . LYS A 1 115 ? 2.969 -0.353 3.032 1.00 84.88 115 LYS A O 1
ATOM 881 N N . ASP A 1 116 ? 4.970 -1.267 2.558 1.00 89.94 116 ASP A N 1
ATOM 882 C CA . ASP A 1 116 ? 5.657 0.015 2.394 1.00 89.94 116 ASP A CA 1
ATOM 883 C C . ASP A 1 116 ? 5.225 0.687 1.095 1.00 89.94 116 ASP A C 1
ATOM 885 O O . ASP A 1 116 ? 4.958 1.884 1.101 1.00 89.94 116 ASP A O 1
ATOM 889 N N . PHE A 1 117 ? 5.045 -0.086 0.019 1.00 92.44 117 PHE A N 1
ATOM 890 C CA . PHE A 1 117 ? 4.483 0.412 -1.238 1.00 92.44 117 PHE A CA 1
ATOM 891 C C . PHE A 1 117 ? 3.057 0.954 -1.054 1.00 92.44 117 PHE A C 1
ATOM 893 O O . PHE A 1 117 ? 2.742 2.051 -1.514 1.00 92.44 117 PHE A O 1
ATOM 900 N N . VAL A 1 118 ? 2.209 0.234 -0.307 1.00 89.56 118 VAL A N 1
ATOM 901 C CA . VAL A 1 118 ? 0.876 0.715 0.088 1.00 89.56 118 VAL A CA 1
ATOM 902 C C . VAL A 1 118 ? 0.960 1.978 0.940 1.00 89.56 118 VAL A C 1
ATOM 904 O O . VAL A 1 118 ? 0.233 2.943 0.708 1.00 89.56 118 VAL A O 1
ATOM 907 N N . GLY A 1 119 ? 1.864 1.997 1.918 1.00 87.38 119 GLY A N 1
ATOM 908 C CA . GLY A 1 119 ? 2.107 3.163 2.756 1.00 87.38 119 GLY A CA 1
ATOM 909 C C . GLY A 1 119 ? 2.542 4.378 1.940 1.00 87.38 119 GLY A C 1
ATOM 910 O O . GLY A 1 119 ? 2.060 5.477 2.197 1.00 87.38 119 GLY A O 1
ATOM 911 N N . TRP A 1 120 ? 3.404 4.182 0.945 1.00 93.56 120 TRP A N 1
ATOM 912 C CA . TRP A 1 120 ? 3.884 5.220 0.040 1.00 93.56 120 TRP A CA 1
ATOM 913 C C . TRP A 1 120 ? 2.727 5.866 -0.725 1.00 93.56 120 TRP A C 1
ATOM 915 O O . TRP A 1 120 ? 2.505 7.070 -0.574 1.00 93.56 120 TRP A O 1
ATOM 925 N N . TYR A 1 121 ? 1.917 5.083 -1.448 1.00 91.31 121 TYR A N 1
ATOM 926 C CA . TYR A 1 121 ? 0.836 5.673 -2.242 1.00 91.31 121 TYR A CA 1
ATOM 927 C C . TYR A 1 121 ? -0.307 6.253 -1.388 1.00 91.31 121 TYR A C 1
ATOM 929 O O . TYR A 1 121 ? -0.960 7.198 -1.830 1.00 91.31 121 TYR A O 1
ATOM 937 N N . ASN A 1 122 ? -0.501 5.767 -0.151 1.00 86.94 122 ASN A N 1
ATOM 938 C CA . ASN A 1 122 ? -1.476 6.291 0.823 1.00 86.94 122 ASN A CA 1
ATOM 939 C C . ASN A 1 122 ? -0.926 7.423 1.719 1.00 86.94 122 ASN A C 1
ATOM 941 O O . ASN A 1 122 ? -1.622 7.919 2.610 1.00 86.94 122 ASN A O 1
ATOM 945 N N . GLY A 1 123 ? 0.332 7.836 1.541 1.00 85.31 123 GLY A N 1
ATOM 946 C CA . GLY A 1 123 ? 0.908 8.985 2.246 1.00 85.31 123 GLY A CA 1
ATOM 947 C C . GLY A 1 123 ? 1.306 8.745 3.702 1.00 85.31 123 GLY A C 1
ATOM 948 O O . GLY A 1 123 ? 1.383 9.704 4.485 1.00 85.31 123 GLY A O 1
ATOM 949 N N . LEU A 1 124 ? 1.592 7.496 4.074 1.00 83.75 124 LEU A N 1
ATOM 950 C CA . LEU A 1 124 ? 2.158 7.144 5.371 1.00 83.75 124 LEU A CA 1
ATOM 951 C C . LEU A 1 124 ? 3.510 7.864 5.551 1.00 8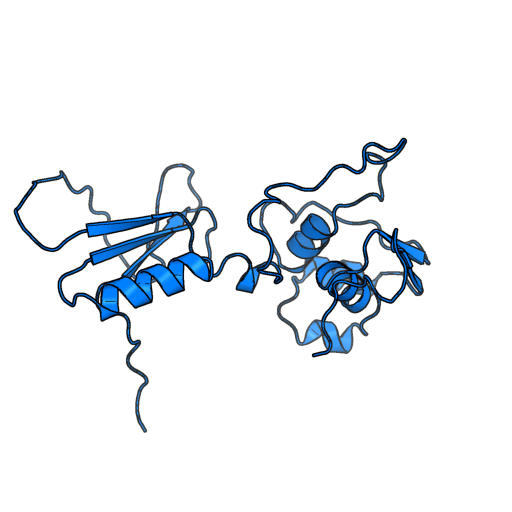3.75 124 LEU A C 1
ATOM 953 O O . LEU A 1 124 ? 4.410 7.662 4.735 1.00 83.75 124 LEU A O 1
ATOM 957 N N . PRO A 1 125 ? 3.702 8.685 6.606 1.00 82.56 125 PRO A N 1
ATOM 958 C CA . PRO A 1 125 ? 4.899 9.518 6.736 1.00 82.56 125 PRO A CA 1
ATOM 959 C C . PRO A 1 125 ? 6.229 8.759 6.686 1.00 82.56 125 PRO A C 1
ATOM 961 O O . PRO A 1 125 ? 7.192 9.291 6.153 1.00 82.56 125 PRO A O 1
ATOM 964 N N . SER A 1 126 ? 6.275 7.524 7.194 1.00 84.12 126 SER A N 1
ATOM 965 C CA . SER A 1 126 ? 7.479 6.681 7.182 1.00 84.12 126 SER A CA 1
ATOM 966 C C . SER A 1 126 ? 7.842 6.115 5.808 1.00 84.12 126 SER A C 1
ATOM 968 O O . SER A 1 126 ? 8.947 5.620 5.650 1.00 84.12 126 SER A O 1
ATOM 970 N N . CYS A 1 127 ? 6.925 6.156 4.837 1.00 85.12 127 CYS A N 1
ATOM 971 C CA . CYS A 1 127 ? 7.099 5.550 3.513 1.00 85.12 127 CYS A CA 1
ATOM 972 C C . CYS A 1 127 ? 7.089 6.594 2.386 1.00 85.12 127 CYS A C 1
ATOM 974 O O . CYS A 1 127 ? 7.108 6.231 1.216 1.00 85.12 127 CYS A O 1
ATOM 976 N N . ARG A 1 128 ? 7.050 7.896 2.709 1.00 83.88 128 ARG A N 1
ATOM 977 C CA . ARG A 1 128 ? 7.016 8.970 1.698 1.00 83.88 128 ARG A CA 1
ATOM 978 C C . ARG A 1 128 ? 8.239 8.972 0.790 1.00 83.88 128 ARG A C 1
ATOM 980 O O . ARG A 1 128 ? 8.115 9.318 -0.376 1.00 83.88 128 ARG A O 1
ATOM 987 N N . GLU A 1 129 ? 9.383 8.573 1.330 1.00 88.06 129 GLU A N 1
ATOM 988 C CA . GLU A 1 129 ? 10.673 8.566 0.637 1.00 88.06 129 GLU A CA 1
ATOM 989 C C . GLU A 1 129 ? 10.965 7.232 -0.070 1.00 88.06 129 GLU A C 1
ATOM 991 O O . GLU A 1 129 ? 12.064 7.050 -0.576 1.00 88.06 129 GLU A O 1
ATOM 996 N N . LEU A 1 130 ? 10.000 6.297 -0.124 1.00 89.19 130 LEU A N 1
ATOM 997 C CA . LEU A 1 130 ? 10.202 4.983 -0.751 1.00 89.19 130 LEU A CA 1
ATOM 998 C C . LEU A 1 130 ? 10.610 5.090 -2.229 1.00 89.19 130 LEU A C 1
ATOM 1000 O O . LEU A 1 130 ? 11.383 4.256 -2.688 1.00 89.19 130 LEU A O 1
ATOM 1004 N N . SER A 1 131 ? 10.070 6.086 -2.945 1.00 90.31 131 SER A N 1
ATOM 1005 C CA . SER A 1 131 ? 10.381 6.425 -4.344 1.00 90.31 131 SER A CA 1
ATOM 1006 C C . SER A 1 131 ? 10.676 5.199 -5.226 1.00 90.31 131 SER A C 1
ATOM 1008 O O . SER A 1 131 ? 11.804 5.042 -5.698 1.00 90.31 131 SER A O 1
ATOM 1010 N N . PRO A 1 132 ? 9.694 4.293 -5.405 1.00 93.50 132 PRO A N 1
ATOM 1011 C CA . PRO A 1 132 ? 9.914 3.050 -6.127 1.00 93.50 132 PRO A CA 1
ATOM 1012 C C . PRO A 1 132 ? 10.277 3.317 -7.592 1.00 93.50 132 PRO A C 1
ATOM 1014 O O . PRO A 1 132 ? 9.640 4.142 -8.248 1.00 93.50 132 PRO A O 1
ATOM 1017 N N . ASP A 1 133 ? 11.268 2.594 -8.115 1.00 94.19 133 ASP A N 1
ATOM 1018 C CA . ASP A 1 133 ? 11.588 2.631 -9.543 1.00 94.19 133 ASP A CA 1
ATOM 1019 C C . ASP A 1 133 ? 10.532 1.842 -10.330 1.00 94.19 133 ASP A C 1
ATOM 1021 O O . ASP A 1 133 ? 10.417 0.621 -10.210 1.00 94.19 133 ASP A O 1
ATOM 1025 N N . LEU A 1 134 ? 9.739 2.563 -11.126 1.00 96.12 134 LEU A N 1
ATOM 1026 C CA . LEU A 1 134 ? 8.661 2.023 -11.957 1.00 96.12 134 LEU A CA 1
ATOM 1027 C C . LEU A 1 134 ? 9.005 2.048 -13.457 1.00 96.12 134 LEU A C 1
ATOM 1029 O O . LEU A 1 134 ? 8.118 1.956 -14.309 1.00 96.12 134 LEU A O 1
ATOM 1033 N N . SER A 1 135 ? 10.289 2.184 -13.799 1.00 96.06 135 SER A N 1
ATOM 1034 C CA . SER A 1 135 ? 10.768 2.197 -15.187 1.00 96.06 135 SER A CA 1
ATOM 1035 C C . SER A 1 135 ? 10.808 0.807 -15.839 1.00 96.06 135 SER A C 1
ATOM 1037 O O . SER A 1 135 ? 10.983 0.698 -17.056 1.00 96.06 135 SER A O 1
ATOM 1039 N N . CYS A 1 136 ? 10.614 -0.259 -15.061 1.00 92.56 136 CYS A N 1
ATOM 1040 C CA . CYS A 1 136 ? 10.550 -1.628 -15.558 1.00 92.56 136 CYS A CA 1
ATOM 1041 C C . CYS A 1 136 ? 9.193 -1.951 -16.208 1.00 92.56 136 CYS A C 1
ATOM 1043 O O . CYS A 1 136 ? 8.170 -1.340 -15.911 1.00 92.56 136 CYS A O 1
ATOM 1045 N N . GLU A 1 137 ? 9.160 -2.957 -17.085 1.00 96.69 137 GLU A N 1
ATOM 1046 C CA . GLU A 1 137 ? 7.909 -3.387 -17.732 1.00 96.69 137 GLU A CA 1
ATOM 1047 C C . GLU A 1 137 ? 7.106 -4.399 -16.902 1.00 96.69 137 GLU A C 1
ATOM 1049 O O . GLU A 1 137 ? 5.883 -4.507 -17.049 1.00 96.69 137 GLU A O 1
ATOM 1054 N N . THR A 1 138 ? 7.788 -5.163 -16.043 1.00 95.19 138 THR A N 1
ATOM 1055 C CA . THR A 1 138 ? 7.198 -6.258 -15.264 1.00 95.19 138 THR A CA 1
ATOM 1056 C C . THR A 1 138 ? 7.509 -6.107 -13.782 1.00 95.19 138 THR A C 1
ATOM 1058 O O . THR A 1 138 ? 8.674 -6.079 -13.397 1.00 95.19 138 THR A O 1
ATOM 1061 N N . ALA A 1 139 ? 6.465 -6.106 -12.954 1.00 95.69 139 ALA A N 1
ATOM 1062 C CA . ALA A 1 139 ? 6.572 -6.208 -11.502 1.00 95.69 139 ALA A CA 1
ATOM 1063 C C . ALA A 1 139 ? 6.169 -7.613 -11.027 1.00 95.69 139 ALA A C 1
ATOM 1065 O O . ALA A 1 139 ? 5.233 -8.221 -11.555 1.00 95.69 139 ALA A O 1
ATOM 1066 N N . VAL A 1 140 ? 6.852 -8.128 -10.005 1.00 95.69 140 VAL A N 1
ATOM 1067 C CA . VAL A 1 140 ? 6.537 -9.420 -9.379 1.00 95.69 140 VAL A CA 1
ATOM 1068 C C . VAL A 1 140 ? 6.094 -9.179 -7.942 1.00 95.69 140 VAL A C 1
ATOM 1070 O O . VAL A 1 140 ? 6.777 -8.499 -7.183 1.00 95.69 140 VAL A O 1
ATOM 1073 N N . ILE A 1 141 ? 4.954 -9.750 -7.563 1.00 91.88 141 ILE A N 1
ATOM 1074 C CA . ILE A 1 141 ? 4.403 -9.676 -6.211 1.00 91.88 141 ILE A CA 1
ATOM 1075 C C . ILE A 1 141 ? 4.383 -11.081 -5.625 1.00 91.88 141 ILE A C 1
ATOM 1077 O O . ILE A 1 141 ? 3.761 -11.992 -6.172 1.00 91.88 141 ILE A O 1
ATOM 1081 N N . LEU A 1 142 ? 5.048 -11.253 -4.487 1.00 87.75 142 LEU A N 1
ATOM 1082 C CA . LEU A 1 142 ? 5.112 -12.523 -3.777 1.00 87.75 142 LEU A CA 1
ATOM 1083 C C . LEU A 1 142 ? 4.016 -12.564 -2.704 1.00 87.75 142 LEU A C 1
ATOM 1085 O O . LEU A 1 142 ? 4.062 -11.849 -1.705 1.00 87.75 142 LEU A O 1
ATOM 1089 N N . GLY A 1 143 ? 3.010 -13.409 -2.919 1.00 82.00 143 GLY A N 1
ATOM 1090 C CA . GLY A 1 143 ? 1.841 -13.563 -2.057 1.00 82.00 143 GLY A CA 1
ATOM 1091 C C . GLY A 1 143 ? 0.522 -13.386 -2.809 1.00 82.00 143 GLY A C 1
ATOM 1092 O O . GLY A 1 143 ? 0.398 -12.555 -3.697 1.00 82.00 143 GLY A O 1
ATOM 1093 N N . GLN A 1 144 ? -0.492 -14.161 -2.419 1.00 78.50 144 GLN A N 1
ATOM 1094 C CA . GLN A 1 144 ? -1.829 -14.169 -3.031 1.00 78.50 144 GLN A CA 1
ATOM 1095 C C . GLN A 1 144 ? -2.900 -13.762 -2.007 1.00 78.50 144 GLN A C 1
ATOM 1097 O O . GLN A 1 144 ? -3.806 -14.530 -1.687 1.00 78.50 144 GLN A O 1
ATOM 1102 N N . GLY A 1 145 ? -2.740 -12.575 -1.420 1.00 77.75 145 GLY A N 1
ATOM 1103 C CA . GLY A 1 145 ? -3.701 -11.977 -0.486 1.00 77.75 145 GLY A CA 1
ATOM 1104 C C . GLY A 1 145 ? -4.245 -10.646 -1.005 1.00 77.75 145 GLY A C 1
ATOM 1105 O O . GLY A 1 145 ? -3.786 -10.144 -2.027 1.00 77.75 145 GLY A O 1
ATOM 1106 N N . ASN A 1 146 ? -5.182 -10.041 -0.275 1.00 80.19 146 ASN A N 1
ATOM 1107 C CA . ASN A 1 146 ? -5.825 -8.784 -0.685 1.00 80.19 146 ASN A CA 1
ATOM 1108 C C . ASN A 1 146 ? -4.822 -7.646 -0.951 1.00 80.19 146 ASN A C 1
ATOM 1110 O O . ASN A 1 146 ? -4.931 -6.964 -1.962 1.00 80.19 146 ASN A O 1
ATOM 1114 N N . VAL A 1 147 ? -3.785 -7.511 -0.115 1.00 83.94 147 VAL A N 1
ATOM 1115 C CA . VAL A 1 147 ? -2.730 -6.496 -0.306 1.00 83.94 147 VAL A CA 1
ATOM 1116 C C . VAL A 1 147 ? -1.981 -6.689 -1.629 1.00 83.94 147 VAL A C 1
ATOM 1118 O O . VAL A 1 147 ? -1.661 -5.714 -2.300 1.00 83.94 147 VAL A O 1
ATOM 1121 N N . ALA A 1 148 ? -1.728 -7.938 -2.036 1.00 82.38 148 ALA A N 1
ATOM 1122 C CA . ALA A 1 148 ? -1.065 -8.218 -3.308 1.00 82.38 148 ALA A CA 1
ATOM 1123 C C . ALA A 1 148 ? -1.918 -7.748 -4.494 1.00 82.38 148 ALA A C 1
ATOM 1125 O O . ALA A 1 148 ? -1.400 -7.147 -5.434 1.00 82.38 148 ALA A O 1
ATOM 1126 N N . LEU A 1 149 ? -3.232 -7.972 -4.421 1.00 83.56 149 LEU A N 1
ATOM 1127 C CA . LEU A 1 149 ? -4.169 -7.509 -5.440 1.00 83.56 149 LEU A CA 1
ATOM 1128 C C . LEU A 1 149 ? -4.327 -5.988 -5.443 1.00 83.56 149 LEU A C 1
ATOM 1130 O O . LEU A 1 149 ? -4.454 -5.410 -6.516 1.00 83.56 149 LEU A O 1
ATOM 1134 N N . ASP A 1 150 ? -4.278 -5.327 -4.285 1.00 86.88 150 ASP A N 1
ATOM 1135 C CA . ASP A 1 150 ? -4.310 -3.864 -4.220 1.00 86.88 150 ASP A CA 1
ATOM 1136 C C . ASP A 1 150 ? -3.081 -3.235 -4.880 1.00 86.88 150 ASP A C 1
ATOM 1138 O O . ASP A 1 150 ? -3.230 -2.325 -5.695 1.00 86.88 150 ASP A O 1
ATOM 1142 N N . VAL A 1 151 ? -1.882 -3.758 -4.606 1.00 91.62 151 VAL A N 1
ATOM 1143 C CA . VAL A 1 151 ? -0.651 -3.296 -5.266 1.00 91.62 151 VAL A CA 1
ATOM 1144 C C . VAL A 1 151 ? -0.725 -3.537 -6.775 1.00 91.62 151 VAL A C 1
ATOM 1146 O O . VAL A 1 151 ? -0.466 -2.618 -7.551 1.00 91.62 151 VAL A O 1
ATOM 1149 N N . ALA A 1 152 ? -1.146 -4.732 -7.207 1.00 90.00 152 ALA A N 1
ATOM 1150 C CA . ALA A 1 152 ? -1.320 -5.042 -8.626 1.00 90.00 152 ALA A CA 1
ATOM 1151 C C . ALA A 1 152 ? -2.325 -4.098 -9.303 1.00 90.00 152 ALA A C 1
ATOM 1153 O O . ALA A 1 152 ? -2.065 -3.577 -10.387 1.00 90.00 152 ALA A O 1
ATOM 1154 N N . ARG A 1 153 ? -3.461 -3.841 -8.644 1.00 93.12 153 ARG A N 1
ATOM 1155 C CA . ARG A 1 153 ? -4.501 -2.935 -9.130 1.00 93.12 153 ARG A CA 1
ATOM 1156 C C . ARG A 1 153 ? -3.965 -1.520 -9.274 1.00 93.12 153 ARG A C 1
ATOM 1158 O O . ARG A 1 153 ? -4.227 -0.907 -10.299 1.00 93.12 153 ARG A O 1
ATOM 1165 N N . VAL A 1 154 ? -3.232 -0.997 -8.292 1.00 94.88 154 VAL A N 1
ATOM 1166 C CA . VAL A 1 154 ? -2.651 0.354 -8.367 1.00 94.88 154 VAL A CA 1
ATOM 1167 C C . VAL A 1 154 ? -1.632 0.453 -9.503 1.00 94.88 154 VAL A C 1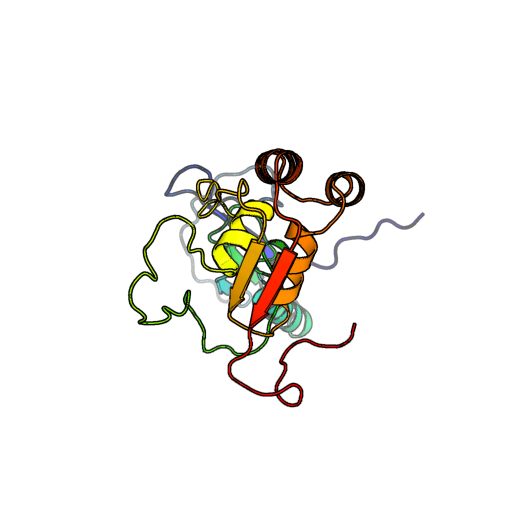
ATOM 1169 O O . VAL A 1 154 ? -1.708 1.397 -10.281 1.00 94.88 154 VAL A O 1
ATOM 1172 N N . LEU A 1 155 ? -0.747 -0.538 -9.656 1.00 95.56 155 LEU A N 1
ATOM 1173 C CA . LEU A 1 155 ? 0.263 -0.561 -10.723 1.00 95.56 155 LEU A CA 1
ATOM 1174 C C . LEU A 1 155 ? -0.335 -0.603 -12.137 1.00 95.56 155 LEU A C 1
ATOM 1176 O O . LEU A 1 155 ? 0.279 -0.092 -13.069 1.00 95.56 155 LEU A O 1
ATOM 1180 N N . LEU A 1 156 ? -1.502 -1.231 -12.306 1.00 94.38 156 LEU A N 1
ATOM 1181 C CA . LEU A 1 156 ? -2.133 -1.446 -13.613 1.00 94.38 156 LEU A CA 1
ATOM 1182 C C . LEU A 1 156 ? -3.339 -0.534 -13.884 1.00 94.38 156 LEU A C 1
ATOM 1184 O O . LEU A 1 156 ? -3.892 -0.566 -14.984 1.00 94.38 156 LEU A O 1
ATOM 1188 N N . SER A 1 157 ? -3.788 0.253 -12.903 1.00 94.69 157 SER A N 1
ATOM 1189 C CA . SER A 1 157 ? -4.952 1.125 -13.076 1.00 94.69 157 SER A CA 1
ATOM 1190 C C . SER A 1 157 ? -4.629 2.280 -14.026 1.00 94.69 157 SER A C 1
ATOM 1192 O O . SER A 1 157 ? -3.602 2.938 -13.856 1.00 94.69 157 SER A O 1
ATOM 1194 N N . PRO A 1 158 ? -5.527 2.609 -14.972 1.00 94.00 158 PRO A N 1
ATOM 1195 C CA . PRO A 1 158 ? -5.408 3.830 -15.752 1.00 94.00 158 PRO A CA 1
ATOM 1196 C C . PRO A 1 158 ? -5.301 5.059 -14.846 1.00 94.00 158 PRO A C 1
ATOM 1198 O O . PRO A 1 158 ? -6.056 5.212 -13.880 1.00 94.00 158 PRO A O 1
ATOM 1201 N N . ILE A 1 159 ? -4.402 5.975 -15.199 1.00 94.88 159 ILE A N 1
ATOM 1202 C CA . ILE A 1 159 ? -4.124 7.176 -14.403 1.00 94.88 159 ILE A CA 1
ATOM 1203 C C . ILE A 1 159 ? -5.366 8.050 -14.224 1.00 94.88 159 ILE A C 1
ATOM 1205 O O . ILE A 1 159 ? -5.563 8.630 -13.159 1.00 94.88 159 ILE A O 1
ATOM 1209 N N . ASP A 1 160 ? -6.262 8.092 -15.209 1.00 93.56 160 ASP A N 1
ATOM 1210 C CA . ASP A 1 160 ? -7.502 8.871 -15.116 1.00 93.56 160 ASP A CA 1
ATOM 1211 C C . ASP A 1 160 ? -8.508 8.317 -14.100 1.00 93.56 160 ASP A C 1
ATOM 1213 O O . ASP A 1 160 ? -9.377 9.053 -13.624 1.00 93.56 160 ASP A O 1
ATOM 1217 N N . ILE A 1 161 ? -8.373 7.041 -13.724 1.00 92.38 161 ILE A N 1
ATOM 1218 C CA . ILE A 1 161 ? -9.111 6.456 -12.603 1.00 92.38 161 ILE A CA 1
ATOM 1219 C C . ILE A 1 161 ? -8.434 6.850 -11.289 1.00 92.38 161 ILE A C 1
ATOM 1221 O O . ILE A 1 161 ? -9.109 7.331 -10.380 1.00 92.38 161 ILE A O 1
ATOM 1225 N N . LEU A 1 162 ? -7.108 6.710 -11.196 1.00 89.69 162 LEU A N 1
ATOM 1226 C CA . LEU A 1 162 ? -6.358 7.017 -9.972 1.00 89.69 162 LEU A CA 1
ATOM 1227 C C . LEU A 1 162 ? -6.428 8.499 -9.580 1.00 89.69 162 LEU A C 1
ATOM 1229 O O . LEU A 1 162 ? -6.566 8.797 -8.396 1.00 89.69 162 LEU A O 1
ATOM 1233 N N . LYS A 1 163 ? -6.450 9.420 -10.553 1.00 91.25 163 LYS A N 1
ATOM 1234 C CA . LYS A 1 163 ? -6.649 10.871 -10.349 1.00 91.25 163 LYS A CA 1
ATOM 1235 C C . LYS A 1 163 ? -7.910 11.224 -9.551 1.00 91.25 163 LYS A C 1
ATOM 1237 O O . LYS A 1 163 ? -7.986 12.310 -8.988 1.00 91.25 163 LYS A O 1
ATOM 1242 N N . LYS A 1 164 ? -8.917 10.345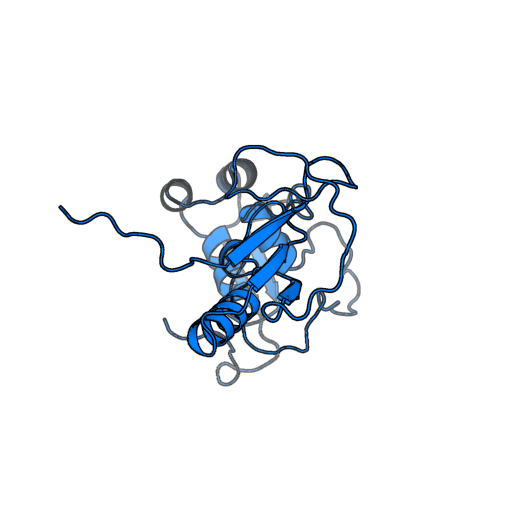 -9.532 1.00 90.12 164 LYS A N 1
ATOM 1243 C CA . LYS A 1 164 ? -10.194 10.549 -8.823 1.00 90.12 164 LYS A CA 1
ATOM 1244 C C . LYS A 1 164 ? -10.193 9.967 -7.404 1.00 90.12 164 LYS A C 1
ATOM 1246 O O . LYS A 1 164 ? -11.221 10.011 -6.733 1.00 90.12 164 LYS A O 1
ATOM 1251 N N . THR A 1 165 ? -9.080 9.378 -6.976 1.00 90.56 165 THR A N 1
ATOM 1252 C CA . THR A 1 165 ? -8.913 8.760 -5.654 1.00 90.56 165 THR A CA 1
ATOM 1253 C C . THR A 1 165 ? -8.150 9.687 -4.707 1.00 90.56 165 THR A C 1
ATOM 1255 O O . THR A 1 165 ? -7.731 10.775 -5.092 1.00 90.56 165 THR A O 1
ATOM 1258 N N . ASP A 1 166 ? -7.963 9.260 -3.460 1.00 87.38 166 ASP A N 1
ATOM 1259 C CA . ASP A 1 166 ? -7.157 9.944 -2.446 1.00 87.38 166 ASP A CA 1
ATOM 1260 C C . ASP A 1 166 ? -5.668 9.546 -2.468 1.00 87.38 166 ASP A C 1
ATOM 1262 O O . ASP A 1 166 ? -4.937 9.829 -1.514 1.00 87.38 166 ASP A O 1
ATOM 1266 N N . ILE A 1 167 ? -5.203 8.917 -3.555 1.00 91.75 167 ILE A N 1
ATOM 1267 C CA . ILE A 1 167 ? -3.786 8.618 -3.778 1.00 91.75 167 ILE A CA 1
ATOM 1268 C C . ILE A 1 167 ? -2.938 9.894 -3.693 1.00 91.75 167 ILE A C 1
ATOM 1270 O O . ILE A 1 167 ? -3.340 10.971 -4.137 1.00 91.75 167 ILE A O 1
ATOM 1274 N N . THR A 1 168 ? -1.744 9.791 -3.112 1.00 92.00 168 THR A N 1
ATOM 1275 C CA . THR A 1 168 ? -0.877 10.966 -2.979 1.00 92.00 168 THR A CA 1
ATOM 1276 C C . THR A 1 168 ? -0.371 11.471 -4.327 1.00 92.00 168 THR A C 1
ATOM 1278 O O . THR A 1 168 ? -0.055 10.688 -5.221 1.00 92.00 168 THR A O 1
ATOM 1281 N N . GLN A 1 169 ? -0.225 12.793 -4.440 1.00 93.56 169 GLN A N 1
ATOM 1282 C CA . GLN A 1 169 ? 0.270 13.443 -5.653 1.00 93.56 169 GLN A CA 1
ATOM 1283 C C . GLN A 1 169 ? 1.645 12.908 -6.117 1.00 93.56 169 GLN A C 1
ATOM 1285 O O . GLN A 1 169 ? 1.747 12.554 -7.288 1.00 93.56 169 GLN A O 1
ATOM 1290 N N . PRO A 1 170 ? 2.659 12.720 -5.239 1.00 94.31 170 PRO A N 1
ATOM 1291 C CA . PRO A 1 170 ? 3.940 12.147 -5.663 1.00 94.31 170 PRO A CA 1
ATOM 1292 C C . PRO A 1 170 ? 3.819 10.711 -6.191 1.00 94.31 170 PRO A C 1
ATOM 1294 O O . PRO A 1 170 ? 4.510 10.332 -7.133 1.00 94.31 170 PRO A O 1
ATOM 1297 N N . ALA A 1 171 ? 2.930 9.898 -5.608 1.00 94.69 171 ALA A N 1
ATOM 1298 C CA . ALA A 1 171 ? 2.703 8.543 -6.097 1.00 94.69 171 ALA A CA 1
ATOM 1299 C C . ALA A 1 171 ? 1.970 8.534 -7.441 1.00 94.69 171 ALA A C 1
ATOM 1301 O O . ALA A 1 171 ? 2.291 7.728 -8.309 1.00 94.69 171 ALA A O 1
ATOM 1302 N N . LEU A 1 172 ? 1.015 9.446 -7.629 1.00 95.69 172 LEU A N 1
ATOM 1303 C CA . LEU A 1 172 ? 0.301 9.612 -8.890 1.00 95.69 172 LEU A CA 1
ATOM 1304 C C . LEU A 1 172 ? 1.238 10.040 -10.028 1.00 95.69 172 LEU A C 1
ATOM 1306 O O . LEU A 1 172 ? 1.120 9.512 -11.129 1.00 95.69 172 LEU A O 1
ATOM 1310 N N . GLU A 1 173 ? 2.166 10.960 -9.759 1.00 96.31 173 GLU A N 1
ATOM 1311 C CA . GLU A 1 173 ? 3.193 11.405 -10.711 1.00 96.31 173 GLU A CA 1
ATOM 1312 C C . GLU A 1 173 ? 4.116 10.250 -11.111 1.00 96.31 173 GLU A C 1
ATOM 1314 O O . GLU A 1 173 ? 4.255 9.958 -12.297 1.00 96.31 173 GLU A O 1
ATOM 1319 N N . ALA A 1 174 ? 4.642 9.506 -10.133 1.00 96.44 174 ALA A N 1
ATOM 1320 C CA . ALA A 1 174 ? 5.468 8.330 -10.401 1.00 96.44 174 ALA A CA 1
ATOM 1321 C C . ALA A 1 174 ? 4.714 7.246 -11.196 1.00 96.44 174 ALA A C 1
ATOM 1323 O O . ALA A 1 174 ? 5.261 6.635 -12.113 1.00 96.44 174 ALA A O 1
ATOM 1324 N N . LEU A 1 175 ? 3.436 7.009 -10.876 1.00 96.56 175 LEU A N 1
ATOM 1325 C CA . LEU A 1 175 ? 2.600 6.056 -11.609 1.00 96.56 175 LEU A CA 1
ATOM 1326 C C . LEU A 1 175 ? 2.294 6.536 -13.032 1.00 96.56 175 LEU A C 1
ATOM 1328 O O . LEU A 1 175 ? 2.188 5.704 -13.930 1.00 96.56 175 LEU A O 1
ATOM 1332 N N . ALA A 1 176 ? 2.179 7.846 -13.263 1.00 96.81 176 ALA A N 1
ATOM 1333 C CA . ALA A 1 176 ? 1.943 8.399 -14.595 1.00 96.81 176 ALA A CA 1
ATOM 1334 C C . ALA A 1 176 ? 3.126 8.176 -15.548 1.00 96.81 176 ALA A C 1
ATOM 1336 O O . ALA A 1 176 ? 2.917 7.993 -16.747 1.00 96.81 176 ALA A O 1
ATOM 1337 N N . GLU A 1 177 ? 4.344 8.130 -15.012 1.00 97.50 177 GLU A N 1
ATOM 1338 C CA . GLU A 1 177 ? 5.572 7.840 -15.760 1.00 97.50 177 GLU A CA 1
ATOM 1339 C C . GLU A 1 177 ? 5.916 6.338 -15.807 1.00 97.50 177 GLU A C 1
ATOM 1341 O O . GLU A 1 177 ? 6.838 5.925 -16.515 1.00 97.50 177 GLU A O 1
ATOM 1346 N N . SER A 1 178 ? 5.152 5.503 -15.093 1.00 97.56 178 SER A N 1
ATOM 1347 C CA . SER A 1 178 ? 5.381 4.062 -14.987 1.00 97.56 178 SER A CA 1
ATOM 1348 C C . SER A 1 178 ? 5.333 3.350 -16.341 1.00 97.56 178 SER A C 1
ATOM 1350 O O . SER A 1 178 ? 4.384 3.471 -17.135 1.00 97.56 178 SER A O 1
ATOM 1352 N N . ARG A 1 179 ? 6.341 2.504 -16.569 1.00 97.81 179 ARG A N 1
ATOM 1353 C CA . ARG A 1 179 ? 6.411 1.586 -17.713 1.00 97.81 179 ARG A CA 1
ATOM 1354 C C . ARG A 1 179 ? 5.874 0.200 -17.388 1.00 97.81 179 ARG A C 1
ATOM 1356 O O . ARG A 1 179 ? 5.814 -0.637 -18.284 1.00 97.81 179 ARG A O 1
ATOM 1363 N N . VAL A 1 180 ? 5.419 -0.037 -16.158 1.00 97.19 180 VAL A N 1
ATOM 1364 C CA . VAL A 1 180 ? 4.862 -1.332 -15.764 1.00 97.19 180 VAL A CA 1
ATOM 1365 C C . VAL A 1 180 ? 3.610 -1.609 -16.599 1.00 97.19 180 VAL A C 1
ATOM 1367 O O . VAL A 1 180 ? 2.670 -0.813 -16.648 1.00 97.19 180 VAL A O 1
ATOM 1370 N N . ARG A 1 181 ? 3.612 -2.745 -17.299 1.00 95.88 181 ARG A N 1
ATOM 1371 C CA . ARG A 1 181 ? 2.479 -3.253 -18.098 1.00 95.88 181 ARG A CA 1
ATOM 1372 C C . ARG A 1 181 ? 2.074 -4.665 -17.696 1.00 95.88 181 ARG A C 1
ATOM 1374 O O . ARG A 1 181 ? 1.003 -5.129 -18.076 1.00 95.88 181 ARG A O 1
ATOM 1381 N N . ARG A 1 182 ? 2.917 -5.353 -16.923 1.00 95.00 182 ARG A N 1
ATOM 1382 C CA . ARG A 1 182 ? 2.688 -6.721 -16.464 1.00 95.00 182 ARG A CA 1
ATOM 1383 C C . ARG A 1 182 ? 2.939 -6.826 -14.967 1.00 95.00 182 ARG A C 1
ATOM 1385 O O . ARG A 1 182 ? 3.976 -6.393 -14.476 1.00 95.00 182 ARG A O 1
ATOM 1392 N N . VAL A 1 183 ? 2.009 -7.456 -14.256 1.00 95.19 183 VAL A N 1
ATOM 1393 C CA . VAL A 1 183 ? 2.186 -7.824 -12.847 1.00 95.19 183 VAL A CA 1
ATOM 1394 C C . VAL A 1 183 ? 2.027 -9.333 -12.709 1.00 95.19 183 VAL A C 1
ATOM 1396 O O . VAL A 1 183 ? 1.005 -9.888 -13.109 1.00 95.19 183 VAL A O 1
ATOM 1399 N N . LEU A 1 184 ? 3.038 -9.998 -12.154 1.00 90.88 184 LEU A N 1
ATOM 1400 C CA . LEU A 1 184 ? 3.011 -11.428 -11.846 1.00 90.88 184 LEU A CA 1
ATOM 1401 C C . LEU A 1 184 ? 2.764 -11.615 -10.350 1.00 90.88 184 LEU A C 1
ATOM 1403 O O . LEU A 1 184 ? 3.603 -11.243 -9.534 1.00 90.88 184 LEU A O 1
ATOM 1407 N N . VAL A 1 185 ? 1.625 -12.204 -9.984 1.00 88.12 185 VAL A N 1
ATOM 1408 C CA . VAL A 1 185 ? 1.295 -12.510 -8.585 1.00 88.12 185 VAL A CA 1
ATOM 1409 C C . VAL A 1 185 ? 1.614 -13.976 -8.305 1.00 88.12 185 VAL A C 1
ATOM 1411 O O . VAL A 1 185 ? 0.924 -14.878 -8.782 1.00 88.12 185 VAL A O 1
ATOM 1414 N N . VAL A 1 186 ? 2.665 -14.220 -7.528 1.00 86.00 186 VAL A N 1
ATOM 1415 C CA . VAL A 1 186 ? 3.211 -15.558 -7.281 1.00 86.00 186 VAL A CA 1
ATOM 1416 C C . VAL A 1 186 ? 2.792 -16.046 -5.899 1.00 86.00 186 VAL A C 1
ATOM 1418 O O . VAL 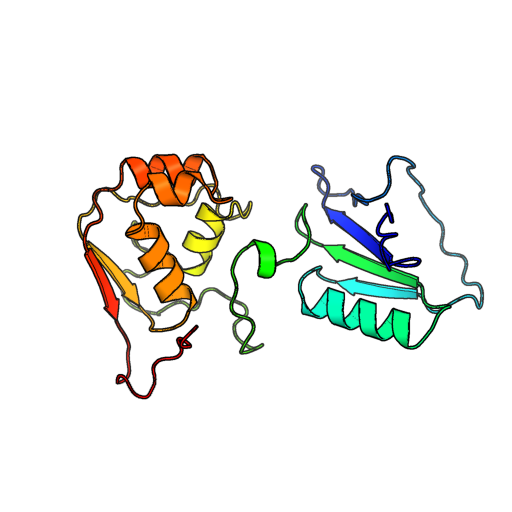A 1 186 ? 3.084 -15.425 -4.877 1.00 86.00 186 VAL A O 1
ATOM 1421 N N . GLY A 1 187 ? 2.107 -17.185 -5.857 1.00 79.56 187 GLY A N 1
ATOM 1422 C CA . GLY A 1 187 ? 1.772 -17.889 -4.624 1.00 79.56 187 GLY A CA 1
ATOM 1423 C C . GLY A 1 187 ? 2.701 -19.067 -4.373 1.00 79.56 187 GLY A C 1
ATOM 1424 O O . GLY A 1 187 ? 3.091 -19.768 -5.298 1.00 79.56 187 GLY A O 1
ATOM 1425 N N . ARG A 1 188 ? 2.994 -19.341 -3.100 1.00 80.00 188 ARG A N 1
ATOM 1426 C CA . ARG A 1 188 ? 3.706 -20.564 -2.684 1.00 80.00 188 ARG A CA 1
ATOM 1427 C C . ARG A 1 188 ? 2.827 -21.828 -2.655 1.00 80.00 188 ARG A C 1
ATOM 1429 O O . ARG A 1 188 ? 3.330 -22.910 -2.389 1.00 80.00 188 ARG A O 1
ATOM 1436 N N . ARG A 1 189 ? 1.506 -21.684 -2.803 1.00 77.50 189 ARG A N 1
ATOM 1437 C CA . ARG A 1 189 ? 0.501 -22.763 -2.734 1.00 77.50 189 ARG A CA 1
ATOM 1438 C C . ARG A 1 189 ? -0.444 -22.656 -3.932 1.00 77.50 189 ARG A C 1
ATOM 1440 O O . ARG A 1 189 ? -0.367 -21.692 -4.687 1.00 77.50 189 ARG A O 1
ATOM 1447 N N . GLY A 1 190 ? -1.314 -23.648 -4.090 1.00 74.25 190 GLY A N 1
ATOM 1448 C CA . GLY A 1 190 ? -2.267 -23.705 -5.190 1.00 74.25 190 GLY A CA 1
ATOM 1449 C C . GLY A 1 190 ? -3.459 -22.744 -5.044 1.00 74.25 190 GLY A C 1
ATOM 1450 O O . GLY A 1 190 ? -3.642 -22.111 -3.999 1.00 74.25 190 GLY A O 1
ATOM 1451 N N . PRO A 1 191 ? -4.316 -22.675 -6.081 1.00 74.38 191 PRO A N 1
ATOM 1452 C CA . PRO A 1 191 ? -5.478 -21.781 -6.130 1.00 74.38 191 PRO A CA 1
ATOM 1453 C C . PRO A 1 191 ? -6.460 -21.955 -4.962 1.00 74.38 191 PRO A C 1
ATOM 1455 O O . PRO A 1 191 ? -7.054 -20.986 -4.501 1.00 74.38 191 PRO A O 1
ATOM 1458 N N . MET A 1 192 ? -6.582 -23.173 -4.424 1.00 69.38 192 MET A N 1
ATOM 1459 C CA . MET A 1 192 ? -7.453 -23.473 -3.279 1.00 69.38 192 MET A CA 1
ATOM 1460 C C . MET A 1 192 ? -6.997 -22.825 -1.962 1.00 69.38 192 MET A C 1
ATOM 1462 O O . MET A 1 192 ? -7.739 -22.845 -0.985 1.00 69.38 192 MET A O 1
ATOM 1466 N N . GLN A 1 193 ? -5.773 -22.289 -1.900 1.00 69.75 193 GLN A N 1
ATOM 1467 C CA . GLN A 1 193 ? -5.199 -21.665 -0.703 1.00 69.75 193 GLN A CA 1
ATOM 1468 C C . GLN A 1 193 ? -4.949 -20.161 -0.865 1.00 69.75 193 GLN A C 1
ATOM 1470 O O . GLN A 1 193 ? -4.194 -19.571 -0.075 1.00 69.75 193 GLN A O 1
ATOM 1475 N N . VAL A 1 194 ? -5.549 -19.560 -1.893 1.00 58.75 194 VAL A N 1
ATOM 1476 C CA . VAL A 1 194 ? -5.553 -18.115 -2.109 1.00 58.75 194 VAL A CA 1
ATOM 1477 C C . VAL A 1 194 ? -6.286 -17.439 -0.948 1.00 58.75 194 VAL A C 1
ATOM 1479 O O . VAL A 1 194 ? -7.338 -17.895 -0.511 1.00 58.75 194 VAL A O 1
ATOM 1482 N N . ALA A 1 195 ? -5.696 -16.366 -0.420 1.00 59.84 195 ALA A N 1
ATOM 1483 C CA . ALA A 1 195 ? -6.214 -15.636 0.736 1.00 59.84 195 ALA A CA 1
ATOM 1484 C C . ALA A 1 195 ? -6.981 -14.362 0.344 1.00 59.84 195 ALA A C 1
ATOM 1486 O O . ALA A 1 195 ? -7.417 -13.620 1.221 1.00 59.84 195 ALA A O 1
ATOM 1487 N N . CYS A 1 196 ? -7.104 -14.060 -0.954 1.00 58.84 196 CYS A N 1
ATOM 1488 C CA . CYS A 1 196 ? -7.958 -12.966 -1.397 1.00 58.84 196 CYS A CA 1
ATOM 1489 C C . CYS A 1 196 ? -9.433 -13.361 -1.337 1.00 58.84 196 CYS A C 1
ATOM 1491 O O . CYS A 1 196 ? -9.793 -14.512 -1.584 1.00 58.84 196 CYS A O 1
ATOM 1493 N N . THR A 1 197 ? -10.287 -12.391 -1.039 1.00 56.91 197 THR A N 1
ATOM 1494 C CA . THR A 1 197 ? -11.734 -12.591 -0.990 1.00 56.91 197 THR A CA 1
ATOM 1495 C C . THR A 1 197 ? -12.391 -12.064 -2.261 1.00 56.91 197 THR A C 1
ATOM 1497 O O . THR A 1 197 ? -11.958 -11.058 -2.824 1.00 56.91 197 THR A O 1
ATOM 1500 N N . ILE A 1 198 ? -13.450 -12.741 -2.712 1.00 57.28 198 ILE A N 1
ATOM 1501 C CA . ILE A 1 198 ? -14.343 -12.204 -3.744 1.00 57.28 198 ILE A CA 1
ATOM 1502 C C . ILE A 1 198 ? -15.113 -11.047 -3.092 1.00 57.28 198 ILE A C 1
ATOM 1504 O O . ILE A 1 198 ? -15.697 -11.232 -2.022 1.00 57.28 198 ILE A O 1
ATOM 1508 N N . LYS A 1 199 ? -15.047 -9.855 -3.688 1.00 45.31 199 LYS A N 1
ATOM 1509 C CA . LYS A 1 199 ? -15.807 -8.667 -3.279 1.00 45.31 199 LYS A CA 1
ATOM 1510 C C . LYS A 1 199 ? -16.886 -8.361 -4.300 1.00 45.31 199 LYS A C 1
ATOM 1512 O O . LYS A 1 199 ? -16.608 -8.574 -5.500 1.00 45.31 199 LYS A O 1
#

Organism: NCBI:txid54343

Foldseek 3Di:
DDDPDPPDDQEFEWEDDPDPPDTDGPPDDDDDDPDDDDDDPFAAEEEAEAQAPVSVVVSVVVCVVDVRHHYYYYHHHRDHHPCVQQNDDPDDPPPPDQDQPPDPCCPPQQRDRLSLVSNCFSVPPVNVPVLHDQQDQEAEAEAQEPSSVVSVCLLAPDLVVVVPDNTDPVSSVNSVNGNHPYYHYDYPDDPVPRHYDDD